Protein AF-A0A838VXX8-F1 (afdb_monomer)

Radius of gyration: 18.65 Å; Cα contacts (8 Å, |Δi|>4): 402; chains: 1; bounding box: 62×40×48 Å

Foldseek 3Di:
DVVVLLVVLLVLLVQLLLLCVPQVDSDQWWWDFPPDPDTDTDGDSVVLSVVCVVRVLGPTWTQSAYDDDDDPVRLLSDAQFKQKAKQFLVLCVVPPCSVVVSVVLVVQLQVLCCVQWVWHWWWKDQVTIIITMAGAAEDQDPPDPDGHHPCVPPHPVVLVVQDPDRPNLLVSLVSNCVSRDDPVCPPSRPPPPSVQDGSRRRIDRRAQGAHPVVRDGMDTPGGTPSDHIHNNSCVVVSVVVSVVSVVVVVVVVVD

Solvent-accessible surface area (backbone atoms only — not comparable to full-atom values): 14213 Å² total; per-residue (Å²): 106,75,66,60,50,52,54,51,39,51,53,33,50,53,55,57,57,57,48,40,73,73,56,91,47,76,52,38,22,37,31,39,32,65,77,46,93,58,74,44,77,37,75,54,70,67,55,52,52,51,55,31,58,75,31,74,33,23,46,32,24,42,37,71,36,55,59,54,85,85,55,72,82,47,58,66,64,51,42,61,29,55,47,57,35,79,52,50,42,75,66,25,66,90,44,98,52,27,66,66,52,46,53,52,50,48,52,52,22,51,53,43,40,33,72,64,39,70,37,57,43,24,30,34,40,44,82,55,33,37,42,37,43,32,34,30,38,51,52,90,48,94,86,55,90,63,83,53,29,70,59,74,75,61,70,40,83,80,44,55,90,69,43,99,62,58,68,39,29,53,46,36,31,47,49,37,50,54,43,65,56,52,96,92,40,80,80,66,66,72,80,64,68,45,85,67,46,31,60,90,55,36,60,44,73,38,41,77,18,30,31,78,93,75,69,27,61,18,38,76,78,38,70,51,78,83,66,74,22,55,46,49,73,54,45,62,62,52,51,51,54,52,53,50,52,45,54,54,50,60,58,56,79,73,108

pLDDT: mean 83.45, std 16.6, range [43.72, 98.75]

Sequence (255 aa):
MLADHKDAIKKNVQFILSHFCDQGHRFPRAITTLKSKDPVYINNEEEILQHFIESDFKECKINGYPFFGKEERDMDKLSPSLLFIDIDLSLCSVCKYPKRKLDYILNLTLNKIEKETHGIPTVIWTGYSYHICLPVRMLFNPNDKEKHSLEFVTPSKEFIPHVNQDLTTEFIRFAAKYFTTNSHQKDSIQNNNYNSISTKSCFITVPETINTKNSFKAEIVQKWDGKVTNIKTIAPYFLDNIMQRKSEYITKDKK

Mean predicted aligned error: 7.38 Å

Structure (mmCIF, N/CA/C/O backbone):
data_AF-A0A838VXX8-F1
#
_entry.id   AF-A0A838VXX8-F1
#
loop_
_atom_site.group_PDB
_atom_site.id
_atom_site.type_symbol
_atom_site.label_atom_id
_atom_site.label_alt_id
_atom_site.label_comp_id
_atom_site.label_asym_id
_atom_site.label_entity_id
_atom_site.label_seq_id
_atom_site.pdbx_PDB_ins_code
_atom_site.Cartn_x
_atom_site.Cartn_y
_atom_site.Cartn_z
_atom_site.occupancy
_atom_site.B_iso_or_equiv
_atom_site.auth_seq_id
_atom_site.auth_comp_id
_atom_site.auth_asym_id
_atom_site.auth_atom_id
_atom_site.pdbx_PDB_model_num
ATOM 1 N N . MET A 1 1 ? -25.312 4.916 14.204 1.00 61.00 1 MET A N 1
ATOM 2 C CA . MET A 1 1 ? -23.898 4.735 14.612 1.00 61.00 1 MET A CA 1
ATOM 3 C C . MET A 1 1 ? -23.282 3.444 14.079 1.00 61.00 1 MET A C 1
ATOM 5 O O . MET A 1 1 ? -22.403 3.544 13.240 1.00 61.00 1 MET A O 1
ATOM 9 N N . LEU A 1 2 ? -23.719 2.243 14.492 1.00 68.50 2 LEU A N 1
ATOM 10 C CA . LEU A 1 2 ? -23.141 0.977 13.982 1.00 68.50 2 LEU A CA 1
ATOM 11 C C . LEU A 1 2 ? -23.409 0.724 12.484 1.00 68.50 2 LEU A C 1
ATOM 13 O O . LEU A 1 2 ? -22.536 0.206 11.795 1.00 68.50 2 LEU A O 1
ATOM 17 N N . ALA A 1 3 ? -24.592 1.090 11.978 1.00 76.94 3 ALA A N 1
ATOM 18 C CA . ALA A 1 3 ? -24.916 0.985 10.551 1.00 76.94 3 ALA A CA 1
ATOM 19 C C . ALA A 1 3 ? -24.088 1.971 9.707 1.00 76.94 3 ALA A C 1
ATOM 21 O O . ALA A 1 3 ? -23.423 1.559 8.763 1.00 76.94 3 ALA A O 1
ATOM 22 N N . ASP A 1 4 ? -24.019 3.237 10.130 1.00 83.31 4 ASP A N 1
ATOM 23 C CA . ASP A 1 4 ? -23.252 4.279 9.429 1.00 83.31 4 ASP A CA 1
ATOM 24 C C . ASP A 1 4 ? -21.752 3.948 9.351 1.00 83.31 4 ASP A C 1
ATOM 26 O O . ASP A 1 4 ? -21.101 4.192 8.334 1.00 83.31 4 ASP A O 1
ATOM 30 N N . HIS A 1 5 ? -21.196 3.352 10.414 1.00 88.38 5 HIS A N 1
ATOM 31 C CA . HIS A 1 5 ? -19.800 2.911 10.428 1.00 88.38 5 HIS A CA 1
ATOM 32 C C . HIS A 1 5 ? -19.565 1.737 9.474 1.00 88.38 5 HIS A C 1
ATOM 34 O O . HIS A 1 5 ? -18.604 1.767 8.708 1.00 88.38 5 HIS A O 1
ATOM 40 N N . LYS A 1 6 ? -20.466 0.747 9.441 1.00 91.88 6 LYS A N 1
ATOM 41 C CA . LYS A 1 6 ? -20.410 -0.359 8.469 1.00 91.88 6 LYS A CA 1
ATOM 42 C C . LYS A 1 6 ? -20.429 0.148 7.027 1.00 91.88 6 LYS A C 1
ATOM 44 O O . LYS A 1 6 ? -19.627 -0.308 6.213 1.00 91.88 6 LYS A O 1
ATOM 49 N N . ASP A 1 7 ? -21.282 1.122 6.727 1.00 94.12 7 ASP A N 1
ATOM 50 C CA . ASP A 1 7 ? -21.372 1.711 5.390 1.00 94.12 7 ASP A CA 1
ATOM 51 C C . ASP A 1 7 ? -20.103 2.484 5.010 1.00 94.12 7 ASP A C 1
ATOM 53 O O . ASP A 1 7 ? -19.644 2.409 3.867 1.00 94.12 7 ASP A O 1
ATOM 57 N N . ALA A 1 8 ? -19.495 3.198 5.963 1.00 94.94 8 ALA A N 1
ATOM 58 C CA . ALA A 1 8 ? -18.210 3.859 5.754 1.00 94.94 8 ALA A CA 1
ATOM 59 C C . ALA A 1 8 ? -17.088 2.846 5.464 1.00 94.94 8 ALA A C 1
ATOM 61 O O . ALA A 1 8 ? -16.338 3.016 4.502 1.00 94.94 8 ALA A O 1
ATOM 62 N N . ILE A 1 9 ? -17.017 1.755 6.235 1.00 96.62 9 ILE A N 1
ATOM 63 C CA . ILE A 1 9 ? -16.045 0.675 6.017 1.00 96.62 9 ILE A CA 1
ATOM 64 C C . ILE A 1 9 ? -16.246 0.030 4.650 1.00 96.62 9 ILE A C 1
ATOM 66 O O . ILE A 1 9 ? -15.271 -0.159 3.927 1.00 96.62 9 ILE A O 1
ATOM 70 N N . LYS A 1 10 ? -17.491 -0.246 4.250 1.00 97.94 10 LYS A N 1
ATOM 71 C CA . LYS A 1 10 ? -17.795 -0.791 2.923 1.00 97.94 10 LYS A CA 1
ATOM 72 C C . LYS A 1 10 ? -17.271 0.107 1.805 1.00 97.94 10 LYS A C 1
ATOM 74 O O . LYS A 1 10 ? -16.564 -0.369 0.920 1.00 97.94 10 LYS A O 1
ATOM 79 N N . LYS A 1 11 ? -17.530 1.415 1.883 1.00 98.06 11 LYS A N 1
ATOM 80 C CA . LYS A 1 11 ? -16.995 2.394 0.921 1.00 98.06 11 LYS A CA 1
ATOM 81 C C . LYS A 1 11 ? -15.465 2.401 0.901 1.00 98.06 11 LYS A C 1
ATOM 83 O O . LYS A 1 11 ? -14.871 2.493 -0.170 1.00 98.06 11 LYS A O 1
ATOM 88 N N . ASN A 1 12 ? -14.821 2.265 2.059 1.00 98.25 12 ASN A N 1
ATOM 89 C CA . ASN A 1 12 ? -13.363 2.215 2.153 1.00 98.25 12 ASN A CA 1
ATOM 90 C C . ASN A 1 12 ? -12.780 0.912 1.592 1.00 98.25 12 ASN A C 1
ATOM 92 O O . ASN A 1 12 ? -11.762 0.961 0.909 1.00 98.25 12 ASN A O 1
ATOM 96 N N . VAL A 1 13 ? -13.429 -0.237 1.799 1.00 98.38 13 VAL A N 1
ATOM 97 C CA . VAL A 1 13 ? -13.049 -1.505 1.153 1.00 98.38 13 VAL A CA 1
ATOM 98 C C . VAL A 1 13 ? -13.140 -1.367 -0.364 1.00 98.38 13 VAL A C 1
ATOM 100 O O . VAL A 1 13 ? -12.170 -1.661 -1.058 1.00 98.38 13 VAL A O 1
ATOM 103 N N . GLN A 1 14 ? -14.252 -0.841 -0.880 1.00 98.06 14 GLN A N 1
ATOM 104 C CA . GLN A 1 14 ? -14.440 -0.597 -2.314 1.00 98.06 14 GLN A CA 1
ATOM 105 C C . GLN A 1 14 ? -13.378 0.347 -2.883 1.00 98.06 14 GLN A C 1
ATOM 107 O O . GLN A 1 14 ? -12.825 0.091 -3.953 1.00 98.06 14 GLN A O 1
ATOM 112 N N . PHE A 1 15 ? -13.049 1.405 -2.141 1.00 98.38 15 PHE A N 1
ATOM 113 C CA . PHE A 1 15 ? -11.985 2.331 -2.499 1.00 98.38 15 PHE A CA 1
ATOM 114 C C . PHE A 1 15 ? -10.613 1.646 -2.544 1.00 98.38 15 PHE A C 1
ATOM 116 O O . PHE A 1 15 ? -9.876 1.831 -3.505 1.00 98.38 15 PHE A O 1
ATOM 123 N N . ILE A 1 16 ? -10.252 0.804 -1.572 1.00 98.31 16 ILE A N 1
ATOM 124 C CA . ILE A 1 16 ? -8.993 0.044 -1.650 1.00 98.31 16 ILE A CA 1
ATOM 125 C C . ILE A 1 16 ? -9.019 -0.924 -2.841 1.00 98.31 16 ILE A C 1
ATOM 127 O O . ILE A 1 16 ? -8.080 -0.937 -3.633 1.00 98.31 16 ILE A O 1
ATOM 131 N N . LEU A 1 17 ? -10.113 -1.661 -3.050 1.00 97.38 17 LEU A N 1
ATOM 132 C CA . LEU A 1 17 ? -10.252 -2.590 -4.176 1.00 97.38 17 LEU A CA 1
ATOM 133 C C . LEU A 1 17 ? -10.185 -1.901 -5.551 1.00 97.38 17 LEU A C 1
ATOM 135 O O . LEU A 1 17 ? -9.762 -2.534 -6.523 1.00 97.38 17 LEU A O 1
ATOM 139 N N . SER A 1 18 ? -10.552 -0.617 -5.661 1.00 97.06 18 SER A N 1
ATOM 140 C CA . SER A 1 18 ? -10.425 0.132 -6.920 1.00 97.06 18 SER A CA 1
ATOM 141 C C . SER A 1 18 ? -8.968 0.364 -7.334 1.00 97.06 18 SER A C 1
ATOM 143 O O . SER A 1 18 ? -8.699 0.530 -8.523 1.00 97.06 18 SER A O 1
ATOM 145 N N . HIS A 1 19 ? -8.016 0.304 -6.395 1.00 96.81 19 HIS A N 1
ATOM 146 C CA . HIS A 1 19 ? -6.582 0.400 -6.695 1.00 96.81 19 HIS A CA 1
ATOM 147 C C . HIS A 1 19 ? -6.065 -0.821 -7.465 1.00 96.81 19 HIS A C 1
ATOM 149 O O . HIS A 1 19 ? -5.038 -0.749 -8.132 1.00 96.81 19 HIS A O 1
ATOM 155 N N . PHE A 1 20 ? -6.788 -1.940 -7.416 1.00 93.94 20 PHE A N 1
ATOM 156 C CA . PHE A 1 20 ? -6.404 -3.198 -8.061 1.00 93.94 20 PHE A CA 1
ATOM 157 C C . PHE A 1 20 ? -7.026 -3.362 -9.452 1.00 93.94 20 PHE A C 1
ATOM 159 O O . PHE A 1 20 ? -7.041 -4.463 -10.001 1.00 93.94 20 PHE A O 1
ATOM 166 N N . CYS A 1 21 ? -7.565 -2.280 -10.027 1.00 87.12 21 CYS A N 1
ATOM 167 C CA . CYS A 1 21 ? -8.241 -2.288 -11.327 1.00 87.12 21 CYS A CA 1
ATOM 168 C C . CYS A 1 21 ? -7.383 -2.873 -12.458 1.00 87.12 21 CYS A C 1
ATOM 170 O O . CYS A 1 21 ? -7.923 -3.453 -13.396 1.00 87.12 21 CYS A O 1
ATOM 172 N N . ASP A 1 22 ? -6.057 -2.783 -12.340 1.00 83.06 22 ASP A N 1
ATOM 173 C CA . ASP A 1 22 ? -5.124 -3.195 -13.379 1.00 83.06 22 ASP A CA 1
ATOM 174 C C . ASP A 1 22 ? -4.430 -4.546 -13.119 1.00 83.06 22 ASP A C 1
ATOM 176 O O . ASP A 1 22 ? -3.464 -4.886 -13.794 1.00 83.06 22 ASP A O 1
ATOM 180 N N . GLN A 1 23 ? -4.923 -5.368 -12.191 1.00 83.19 23 GLN A N 1
ATOM 181 C CA . GLN A 1 23 ? -4.266 -6.632 -11.808 1.00 83.19 23 GLN A CA 1
ATOM 182 C C . GLN A 1 23 ? -4.692 -7.862 -12.618 1.00 83.19 23 GLN A C 1
ATOM 184 O O . GLN A 1 23 ? -4.183 -8.957 -12.396 1.00 83.19 23 GLN A O 1
ATOM 189 N N . GLY A 1 24 ? -5.636 -7.717 -13.552 1.00 75.50 24 GLY A N 1
ATOM 190 C CA . GLY A 1 24 ? -6.210 -8.835 -14.316 1.00 75.50 24 GLY A CA 1
ATOM 191 C C . GLY A 1 24 ? -7.170 -9.704 -13.492 1.00 75.50 24 GLY A C 1
ATOM 192 O O . GLY A 1 24 ? -8.200 -10.113 -14.009 1.00 75.50 24 GLY A O 1
ATOM 193 N N . HIS A 1 25 ? -6.893 -9.894 -12.198 1.00 82.06 25 HIS A N 1
ATOM 194 C CA . HIS A 1 25 ? -7.751 -10.593 -11.243 1.00 82.06 25 HIS A CA 1
ATOM 195 C C . HIS A 1 25 ? -7.806 -9.831 -9.914 1.00 82.06 25 HIS A C 1
ATOM 197 O O . HIS A 1 25 ? -6.781 -9.409 -9.376 1.00 82.06 25 HIS A O 1
ATOM 203 N N . ARG A 1 26 ? -9.012 -9.655 -9.361 1.00 85.50 26 ARG A N 1
ATOM 204 C CA . ARG A 1 26 ? -9.205 -9.011 -8.049 1.00 85.50 26 ARG A CA 1
ATOM 205 C C . ARG A 1 26 ? -9.107 -10.012 -6.892 1.00 85.50 26 ARG A C 1
ATOM 207 O O . ARG A 1 26 ? -8.616 -9.635 -5.829 1.00 85.50 26 ARG A O 1
ATOM 214 N N . PHE A 1 27 ? -9.519 -11.255 -7.133 1.00 91.56 27 PHE A N 1
ATOM 215 C CA . PHE A 1 27 ? -9.612 -12.361 -6.179 1.00 91.56 27 PHE A CA 1
ATOM 216 C C . PHE A 1 27 ? -9.047 -13.661 -6.795 1.00 91.56 27 PHE A C 1
ATOM 218 O O . PHE A 1 27 ? -8.972 -13.733 -8.025 1.00 91.56 27 PHE A O 1
ATOM 225 N N . PRO A 1 28 ? -8.680 -14.675 -5.986 1.00 92.88 28 PRO A N 1
ATOM 226 C CA . PRO A 1 28 ? -8.653 -14.657 -4.521 1.00 92.88 28 PRO A CA 1
ATOM 227 C C . PRO A 1 28 ? -7.594 -13.691 -3.980 1.00 92.88 28 PRO A C 1
ATOM 229 O O . PRO A 1 28 ? -6.597 -13.396 -4.641 1.00 92.88 28 PRO A O 1
ATOM 232 N N . ARG A 1 29 ? -7.819 -13.154 -2.781 1.00 93.44 29 ARG A N 1
ATOM 233 C CA . ARG A 1 29 ? -6.921 -12.169 -2.161 1.00 93.44 29 ARG A CA 1
ATOM 234 C C . ARG A 1 29 ? -6.771 -12.437 -0.681 1.00 93.44 29 ARG A C 1
ATOM 236 O O . ARG A 1 29 ? -7.730 -12.817 -0.025 1.00 93.44 29 ARG A O 1
ATOM 243 N N . ALA A 1 30 ? -5.571 -12.228 -0.160 1.00 95.94 30 ALA A N 1
ATOM 244 C CA . ALA A 1 30 ? -5.343 -12.348 1.268 1.00 95.94 30 ALA A CA 1
ATOM 245 C C . ALA A 1 30 ? -5.859 -11.111 2.017 1.00 95.94 30 ALA A C 1
ATOM 247 O O . ALA A 1 30 ? -5.630 -9.974 1.596 1.00 95.94 30 ALA A O 1
ATOM 248 N N . ILE A 1 31 ? -6.473 -11.337 3.171 1.00 97.88 31 ILE A N 1
ATOM 249 C CA . ILE A 1 31 ? -6.769 -10.320 4.177 1.00 97.88 31 ILE A CA 1
ATOM 250 C C . ILE A 1 31 ? -6.160 -10.717 5.521 1.00 97.88 31 ILE A C 1
ATOM 252 O O . ILE A 1 31 ? -5.896 -11.892 5.780 1.00 97.88 31 ILE A O 1
ATOM 256 N N . THR A 1 32 ? -5.968 -9.734 6.394 1.00 97.62 32 THR A N 1
ATOM 257 C CA . THR A 1 32 ? -5.650 -9.962 7.809 1.00 97.62 32 THR A CA 1
ATOM 258 C C . THR A 1 32 ? -6.566 -9.115 8.676 1.00 97.62 32 THR A C 1
ATOM 260 O O . THR A 1 32 ? -6.967 -8.020 8.281 1.00 97.62 32 THR A O 1
ATOM 263 N N . THR A 1 33 ? -6.868 -9.617 9.864 1.00 97.75 33 THR A N 1
ATOM 264 C CA . THR A 1 33 ? -7.624 -8.948 10.925 1.00 97.75 33 THR A CA 1
ATOM 265 C C . THR A 1 33 ? -6.987 -9.269 12.278 1.00 97.75 33 THR A C 1
ATOM 267 O O . THR A 1 33 ? -6.070 -10.087 12.357 1.00 97.75 33 THR A O 1
ATOM 270 N N . LEU A 1 34 ? -7.483 -8.683 13.370 1.00 96.56 34 LEU A N 1
ATOM 271 C CA . LEU A 1 34 ? -7.003 -9.030 14.712 1.00 96.56 34 LEU A CA 1
ATOM 272 C C . LEU A 1 34 ? -7.286 -10.502 15.061 1.00 96.56 34 LEU A C 1
ATOM 274 O O . LEU A 1 34 ? -6.517 -11.122 15.792 1.00 96.56 34 LEU A O 1
ATOM 278 N N . LYS A 1 35 ? -8.396 -11.060 14.559 1.00 95.94 35 LYS A N 1
ATOM 279 C CA . LYS A 1 35 ? -8.817 -12.441 14.847 1.00 95.94 35 LYS A CA 1
ATOM 280 C C . LYS A 1 35 ? -8.102 -13.493 13.994 1.00 95.94 35 LYS A C 1
ATOM 282 O O . LYS A 1 35 ? -8.115 -14.669 14.356 1.00 95.94 35 LYS A O 1
ATOM 287 N N . SER A 1 36 ? -7.485 -13.104 12.880 1.00 92.38 36 SER A N 1
ATOM 288 C CA . SER A 1 36 ? -6.757 -14.034 12.013 1.00 92.38 36 SER A CA 1
ATOM 289 C C . SER A 1 36 ? -5.340 -14.275 12.537 1.00 92.38 36 SER A C 1
ATOM 291 O O . SER A 1 36 ? -4.580 -13.322 12.691 1.00 92.38 36 SER A O 1
ATOM 293 N N . LYS A 1 37 ? -4.967 -15.540 12.768 1.00 88.69 37 LYS A N 1
ATOM 294 C CA . LYS A 1 37 ? -3.575 -15.917 13.087 1.00 88.69 37 LYS A CA 1
ATOM 295 C C . LYS A 1 37 ? -2.662 -15.830 11.862 1.00 88.69 37 LYS A C 1
ATOM 297 O O . LYS A 1 37 ? -1.535 -15.368 11.977 1.00 88.69 37 LYS A O 1
ATOM 302 N N . ASP A 1 38 ? -3.197 -16.224 10.711 1.00 91.81 38 ASP A N 1
ATOM 303 C CA . ASP A 1 38 ? -2.536 -16.227 9.408 1.00 91.81 38 ASP A CA 1
ATOM 304 C C . ASP A 1 38 ? -3.400 -15.476 8.383 1.00 91.81 38 ASP A C 1
ATOM 306 O O . ASP A 1 38 ? -4.612 -15.349 8.594 1.00 91.81 38 ASP A O 1
ATOM 310 N N . PRO A 1 39 ? -2.825 -14.992 7.265 1.00 94.50 39 PRO A N 1
ATOM 311 C CA . PRO A 1 39 ? -3.612 -14.402 6.191 1.00 94.50 39 PRO A CA 1
ATOM 312 C C . PRO A 1 39 ? -4.711 -15.341 5.681 1.00 94.50 39 PRO A C 1
ATOM 314 O O . PRO A 1 39 ? -4.454 -16.504 5.370 1.00 94.50 39 PRO A O 1
ATOM 317 N N . VAL A 1 40 ? -5.930 -14.815 5.555 1.00 95.50 40 VAL A N 1
ATOM 318 C CA . VAL A 1 40 ? -7.102 -15.553 5.064 1.00 95.50 40 VAL A CA 1
ATOM 319 C C . VAL A 1 40 ? -7.344 -15.182 3.607 1.00 95.50 40 VAL A C 1
ATOM 321 O O . VAL A 1 40 ? -7.395 -13.999 3.279 1.00 95.50 40 VAL A O 1
ATOM 324 N N . TYR A 1 41 ? -7.487 -16.175 2.730 1.00 95.12 41 TYR A N 1
ATOM 325 C CA . TYR A 1 41 ? -7.789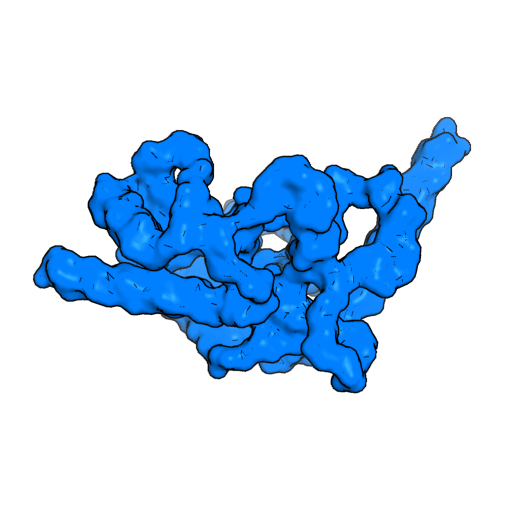 -15.946 1.317 1.00 95.12 41 TYR A CA 1
ATOM 326 C C . TYR A 1 41 ? -9.294 -15.919 1.094 1.00 95.12 41 TYR A C 1
ATOM 328 O O . TYR A 1 41 ? -9.985 -16.876 1.430 1.00 95.12 41 TYR A O 1
ATOM 336 N N . ILE A 1 42 ? -9.769 -14.827 0.510 1.00 95.69 42 ILE A N 1
ATOM 337 C CA . ILE A 1 42 ? -11.188 -14.562 0.282 1.00 95.69 42 ILE A CA 1
ATOM 338 C C . ILE A 1 42 ? -11.458 -14.333 -1.205 1.00 95.69 42 ILE A C 1
ATOM 340 O O . ILE A 1 42 ? -10.563 -13.918 -1.954 1.00 95.69 42 ILE A O 1
ATOM 344 N N . ASN A 1 43 ? -12.687 -14.612 -1.637 1.00 95.31 43 ASN A N 1
ATOM 345 C CA . ASN A 1 43 ? -13.067 -14.676 -3.051 1.00 95.31 43 ASN A CA 1
ATOM 346 C C . ASN A 1 43 ? -13.948 -13.514 -3.529 1.00 95.31 43 ASN A C 1
ATOM 348 O O . ASN A 1 43 ? -14.173 -13.379 -4.732 1.00 95.31 43 ASN A O 1
ATOM 352 N N . ASN A 1 44 ? -14.460 -12.684 -2.621 1.00 96.12 44 ASN A N 1
ATOM 353 C CA . ASN A 1 44 ? -15.372 -11.586 -2.944 1.00 96.12 44 ASN A CA 1
ATOM 354 C C . ASN A 1 44 ? -15.337 -10.480 -1.875 1.00 96.12 44 ASN A C 1
ATOM 356 O O . ASN A 1 44 ? -14.693 -10.610 -0.838 1.00 96.12 44 ASN A O 1
ATOM 360 N N . GLU A 1 45 ? -15.998 -9.356 -2.148 1.00 97.12 45 GLU A N 1
ATOM 361 C CA . GLU A 1 45 ? -16.043 -8.204 -1.240 1.00 97.12 45 GLU A CA 1
ATOM 362 C C . GLU A 1 45 ? -16.828 -8.512 0.044 1.00 97.12 45 GLU A C 1
ATOM 364 O O . GLU A 1 45 ? -16.457 -8.053 1.125 1.00 97.12 45 GLU A O 1
ATOM 369 N N . GLU A 1 46 ? -17.889 -9.309 -0.062 1.00 97.50 46 GLU A N 1
ATOM 370 C CA . GLU A 1 46 ? -18.768 -9.678 1.043 1.00 97.50 46 GLU A CA 1
ATOM 371 C C . GLU A 1 46 ? -18.007 -10.432 2.142 1.00 97.50 46 GLU A C 1
ATOM 373 O O . GLU A 1 46 ? -18.154 -10.112 3.323 1.00 97.50 46 GLU A O 1
ATOM 378 N N . GLU A 1 47 ? -17.127 -11.360 1.762 1.00 97.88 47 GLU A N 1
ATOM 379 C CA . GLU A 1 47 ? -16.244 -12.087 2.678 1.00 97.88 47 GLU A CA 1
ATOM 380 C C . GLU A 1 47 ? -15.280 -11.146 3.419 1.00 97.88 47 GLU A C 1
ATOM 382 O O . GLU A 1 47 ? -15.072 -11.316 4.623 1.00 97.88 47 GLU A O 1
ATOM 387 N N . ILE A 1 48 ? -14.740 -10.106 2.758 1.00 98.00 48 ILE A N 1
ATOM 388 C CA . ILE A 1 48 ? -13.909 -9.086 3.435 1.00 98.00 48 ILE A CA 1
ATOM 389 C C . ILE A 1 48 ? -14.705 -8.438 4.562 1.00 98.00 48 ILE A C 1
ATOM 391 O O . ILE A 1 48 ? -14.240 -8.360 5.701 1.00 98.00 48 ILE A O 1
ATOM 395 N N . LEU A 1 49 ? -15.904 -7.954 4.234 1.00 97.94 49 LEU A N 1
ATOM 396 C CA . LEU A 1 49 ? -16.743 -7.226 5.179 1.00 97.94 49 LEU A CA 1
ATOM 397 C C . LEU A 1 49 ? -17.154 -8.116 6.345 1.00 97.94 49 LEU A C 1
ATOM 399 O O . LEU A 1 49 ? -17.114 -7.657 7.485 1.00 97.94 49 LEU A O 1
ATOM 403 N N . GLN A 1 50 ? -17.485 -9.379 6.081 1.00 97.56 50 GLN A N 1
ATOM 404 C CA . GLN A 1 50 ? -17.829 -10.342 7.118 1.00 97.56 50 GLN A CA 1
ATOM 405 C C . GLN A 1 50 ? -16.674 -10.531 8.110 1.00 97.56 50 GLN A C 1
ATOM 407 O O . GLN A 1 50 ? -16.866 -10.346 9.312 1.00 97.56 50 GLN A O 1
ATOM 412 N N . HIS A 1 51 ? -15.455 -10.781 7.624 1.00 98.06 51 HIS A N 1
ATOM 413 C CA . HIS A 1 51 ? -14.279 -10.915 8.488 1.00 98.06 51 HIS A CA 1
ATOM 414 C C . HIS A 1 51 ? -13.954 -9.631 9.262 1.00 98.06 51 HIS A C 1
ATOM 416 O O . HIS A 1 51 ? -13.535 -9.680 10.422 1.00 98.06 51 HIS A O 1
ATOM 422 N N . PHE A 1 52 ? -14.151 -8.465 8.646 1.00 97.81 52 PHE A N 1
ATOM 423 C CA . PHE A 1 52 ? -13.907 -7.184 9.308 1.00 97.81 52 PHE A CA 1
ATOM 424 C C . PHE A 1 52 ? -14.934 -6.910 10.408 1.00 97.81 52 PHE A C 1
ATOM 426 O O . PHE A 1 52 ? -14.548 -6.470 11.491 1.00 97.81 52 PHE A O 1
ATOM 433 N N . ILE A 1 53 ? -16.214 -7.217 10.167 1.00 96.75 53 ILE A N 1
ATOM 434 C CA . ILE A 1 53 ? -17.285 -7.138 11.170 1.00 96.75 53 ILE A CA 1
ATOM 435 C C . ILE A 1 53 ? -16.978 -8.078 12.332 1.00 96.75 53 ILE A C 1
ATOM 437 O O . ILE A 1 53 ? -17.030 -7.661 13.486 1.00 96.75 53 ILE A O 1
ATOM 441 N N . GLU A 1 54 ? -16.620 -9.327 12.040 1.00 96.88 54 GLU A N 1
ATOM 442 C CA . GLU A 1 54 ? -16.275 -10.306 13.067 1.00 96.88 54 GLU A CA 1
ATOM 443 C C . GLU A 1 54 ? -15.093 -9.848 13.914 1.00 96.88 54 GLU A C 1
ATOM 445 O O . GLU A 1 54 ? -15.062 -10.135 15.104 1.00 96.88 54 GLU A O 1
ATOM 450 N N . SER A 1 55 ? -14.132 -9.123 13.345 1.00 96.94 55 SER A N 1
ATOM 451 C CA . SER A 1 55 ? -12.972 -8.602 14.068 1.00 96.94 55 SER A CA 1
ATOM 452 C C . SER A 1 55 ? -13.201 -7.237 14.738 1.00 96.94 55 SER A C 1
ATOM 454 O O . SER A 1 55 ? -12.224 -6.600 15.145 1.00 96.94 55 SER A O 1
ATOM 456 N N . ASP A 1 56 ? -14.445 -6.760 14.842 1.00 96.62 56 ASP A N 1
ATOM 457 C CA . ASP A 1 56 ? -14.792 -5.421 15.344 1.00 96.62 56 ASP A CA 1
ATOM 458 C C . ASP A 1 56 ? -14.010 -4.294 14.638 1.00 96.62 56 ASP A C 1
ATOM 460 O O . ASP A 1 56 ? -13.608 -3.310 15.261 1.00 96.62 56 ASP A O 1
ATOM 464 N N . PHE A 1 57 ? -13.736 -4.462 13.340 1.00 97.06 57 PHE A N 1
ATOM 465 C CA . PHE A 1 57 ? -12.947 -3.545 12.511 1.00 97.06 57 PHE A CA 1
ATOM 466 C C . PHE A 1 57 ? -11.524 -3.276 13.035 1.00 97.06 57 PHE A C 1
ATOM 468 O O . PHE A 1 57 ? -10.993 -2.180 12.857 1.00 97.06 57 PHE A O 1
ATOM 475 N N . LYS A 1 58 ? -10.885 -4.257 13.686 1.00 97.62 58 LYS A N 1
ATOM 476 C CA . LYS A 1 58 ? -9.514 -4.152 14.226 1.00 97.62 58 LYS A CA 1
ATOM 477 C C . LYS A 1 58 ? -8.482 -4.843 13.334 1.00 97.62 58 LYS A C 1
ATOM 479 O O . LYS A 1 58 ? -8.712 -5.961 12.877 1.00 97.62 58 LYS A O 1
ATOM 484 N N . GLU A 1 59 ? -7.338 -4.190 13.116 1.00 96.12 59 GLU A N 1
ATOM 485 C CA . GLU A 1 59 ? -6.211 -4.671 12.287 1.00 96.12 59 GLU A CA 1
ATOM 486 C C . GLU A 1 59 ? -6.625 -5.144 10.880 1.00 96.12 59 GLU A C 1
ATOM 488 O O . GLU A 1 59 ? -6.038 -6.069 10.323 1.00 96.12 59 GLU A O 1
ATOM 493 N N . CYS A 1 60 ? -7.651 -4.522 10.303 1.00 98.06 60 CYS A N 1
ATOM 494 C CA . CYS A 1 60 ? -8.251 -4.933 9.039 1.00 98.06 60 CYS A CA 1
ATOM 495 C C . CYS A 1 60 ? -7.419 -4.443 7.845 1.00 98.06 60 CYS A C 1
ATOM 497 O O . CYS A 1 60 ? -7.330 -3.242 7.572 1.00 98.06 60 CYS A O 1
ATOM 499 N N . LYS A 1 61 ? -6.793 -5.383 7.132 1.00 98.06 61 LYS A N 1
ATOM 500 C CA . LYS A 1 61 ? -5.893 -5.096 6.007 1.00 98.06 61 LYS A CA 1
ATOM 501 C C . LYS A 1 61 ? -6.199 -5.992 4.818 1.00 98.06 61 LYS A C 1
ATOM 503 O O . LYS A 1 61 ? -6.580 -7.149 4.986 1.00 98.06 61 LYS A O 1
ATOM 508 N N . ILE A 1 62 ? -5.983 -5.462 3.621 1.00 98.06 62 ILE A N 1
ATOM 509 C CA . ILE A 1 62 ? -6.166 -6.165 2.348 1.00 98.06 62 ILE A CA 1
ATOM 510 C C . ILE A 1 62 ? -4.810 -6.236 1.649 1.00 98.06 62 ILE A C 1
ATOM 512 O O . ILE A 1 62 ? -4.130 -5.218 1.525 1.00 98.06 62 ILE A O 1
ATOM 516 N N . ASN A 1 63 ? -4.394 -7.417 1.193 1.00 96.44 63 ASN A N 1
ATOM 517 C CA . ASN A 1 63 ? -3.151 -7.547 0.437 1.00 96.44 63 ASN A CA 1
ATOM 518 C C . ASN A 1 63 ? -3.270 -6.816 -0.912 1.00 96.44 63 ASN A C 1
ATOM 520 O O . ASN A 1 63 ? -4.290 -6.916 -1.587 1.00 96.44 63 ASN A O 1
ATOM 524 N N . GLY A 1 64 ? -2.234 -6.087 -1.315 1.00 94.50 64 GLY A N 1
ATOM 525 C CA . GLY A 1 64 ? -2.133 -5.375 -2.581 1.00 94.50 64 GLY A CA 1
ATOM 526 C C . GLY A 1 64 ? -2.048 -6.279 -3.809 1.00 94.50 64 GLY A C 1
ATOM 527 O O . GLY A 1 64 ? -2.395 -5.823 -4.892 1.00 94.50 64 GLY A O 1
ATOM 528 N N . TYR A 1 65 ? -1.698 -7.557 -3.666 1.00 91.56 65 TYR A N 1
ATOM 529 C CA . TYR A 1 65 ? -1.599 -8.529 -4.757 1.00 91.56 65 TYR A CA 1
ATOM 530 C C . TYR A 1 65 ? -2.556 -9.720 -4.557 1.00 91.56 65 TYR A C 1
ATOM 532 O O . TYR A 1 65 ? -2.801 -10.138 -3.419 1.00 91.56 65 TYR A O 1
ATOM 540 N N . PRO A 1 66 ? -3.143 -10.256 -5.645 1.00 89.50 66 PRO A N 1
ATOM 541 C CA . PRO A 1 66 ? -3.979 -11.448 -5.582 1.00 89.50 66 PRO A CA 1
ATOM 542 C C . PRO A 1 66 ? -3.120 -12.699 -5.349 1.00 89.50 66 PRO A C 1
ATOM 544 O O . PRO A 1 66 ? -1.906 -12.699 -5.556 1.00 89.50 66 PRO A O 1
ATOM 547 N N . PHE A 1 67 ? -3.768 -13.777 -4.922 1.00 83.38 67 PHE A N 1
ATOM 548 C CA . PHE A 1 67 ? -3.134 -15.075 -4.747 1.00 83.38 67 PHE A CA 1
ATOM 549 C C . PHE A 1 67 ? -3.312 -15.931 -5.995 1.00 83.38 67 PHE A C 1
ATOM 551 O O . PHE A 1 67 ? -4.437 -16.165 -6.430 1.00 83.38 67 PHE A O 1
ATOM 558 N N . PHE A 1 68 ? -2.211 -16.455 -6.524 1.00 71.25 68 PHE A N 1
ATOM 559 C CA . PHE A 1 68 ? -2.233 -17.381 -7.647 1.00 71.25 68 PHE A CA 1
ATOM 560 C C . PHE A 1 68 ? -1.604 -18.722 -7.256 1.00 71.25 68 PHE A C 1
ATOM 562 O O . PHE A 1 68 ? -0.497 -19.044 -7.665 1.00 71.25 68 PHE A O 1
ATOM 569 N N . GLY A 1 69 ? -2.299 -19.491 -6.413 1.00 65.56 69 GLY A N 1
ATOM 570 C CA . GLY A 1 69 ? -1.990 -20.905 -6.171 1.00 65.56 69 GLY A CA 1
ATOM 571 C C . GLY A 1 69 ? -0.543 -21.227 -5.760 1.00 65.56 69 GLY A C 1
ATOM 572 O O . GLY A 1 69 ? 0.197 -20.393 -5.244 1.00 65.56 69 GLY A O 1
ATOM 573 N N . LYS A 1 70 ? -0.162 -22.501 -5.925 1.00 54.84 70 LYS A N 1
ATOM 574 C CA . LYS A 1 70 ? 1.210 -23.008 -5.714 1.00 54.84 70 LYS A CA 1
ATOM 575 C C . LYS A 1 70 ? 1.905 -23.411 -7.021 1.00 54.84 70 LYS A C 1
ATOM 577 O O . LYS A 1 70 ? 3.049 -23.848 -6.965 1.00 54.84 70 LYS A O 1
ATOM 582 N N . GLU A 1 71 ? 1.229 -23.330 -8.167 1.00 55.84 71 GLU A N 1
ATOM 583 C CA . GLU A 1 71 ? 1.848 -23.705 -9.439 1.00 55.84 71 GLU A CA 1
ATOM 584 C C . GLU A 1 71 ? 2.821 -22.609 -9.888 1.00 55.84 71 GLU A C 1
ATOM 586 O O . GLU A 1 71 ? 2.440 -21.451 -10.031 1.00 55.84 71 GLU A O 1
ATOM 591 N N . GLU A 1 72 ? 4.084 -22.978 -10.124 1.00 47.75 72 GLU A N 1
ATOM 592 C CA . GLU A 1 72 ? 5.162 -22.050 -10.510 1.00 47.75 72 GLU A CA 1
ATOM 593 C C . GLU A 1 72 ? 4.801 -21.199 -11.740 1.00 47.75 72 GLU A C 1
ATOM 595 O O . GLU A 1 72 ? 5.104 -20.012 -11.770 1.00 47.75 72 GLU A O 1
ATOM 600 N N . ARG A 1 73 ? 4.037 -21.759 -12.690 1.00 49.19 73 ARG A N 1
ATOM 601 C CA . ARG A 1 73 ? 3.585 -21.080 -13.923 1.00 49.19 73 ARG A CA 1
ATOM 602 C C . ARG A 1 73 ? 2.649 -19.889 -13.695 1.00 49.19 73 ARG A C 1
ATOM 604 O O . ARG A 1 73 ? 2.398 -19.123 -14.625 1.00 49.19 73 ARG A O 1
ATOM 611 N N . ASP A 1 74 ? 2.076 -19.760 -12.503 1.00 51.16 74 ASP A N 1
ATOM 612 C CA . ASP A 1 74 ? 1.183 -18.654 -12.177 1.00 51.16 74 ASP A CA 1
ATOM 613 C C . ASP A 1 74 ? 1.907 -17.469 -11.516 1.00 51.16 74 ASP A C 1
ATOM 615 O O . ASP A 1 74 ? 1.407 -16.344 -11.572 1.00 51.16 74 ASP A O 1
ATOM 619 N N . MET A 1 75 ? 3.102 -17.684 -10.953 1.00 49.41 75 MET A N 1
ATOM 620 C CA . MET A 1 75 ? 3.931 -16.610 -10.389 1.00 49.41 75 MET A CA 1
ATOM 621 C C . MET A 1 75 ? 4.528 -15.721 -11.488 1.00 49.41 75 MET A C 1
ATOM 623 O O . MET A 1 75 ? 4.576 -14.502 -11.316 1.00 49.41 75 MET A O 1
ATOM 627 N N . ASP A 1 76 ? 4.835 -16.308 -12.648 1.00 51.16 76 ASP A N 1
ATOM 628 C CA . ASP A 1 76 ? 5.315 -15.635 -13.867 1.00 51.16 76 ASP A CA 1
ATOM 629 C C . ASP A 1 76 ? 4.327 -14.572 -14.404 1.00 51.16 76 ASP A C 1
ATOM 631 O O . ASP A 1 76 ? 4.676 -13.702 -15.209 1.00 51.16 76 ASP A O 1
ATOM 635 N N . LYS A 1 77 ? 3.066 -14.600 -13.941 1.00 57.66 77 LYS A N 1
ATOM 636 C CA . LYS A 1 77 ? 1.998 -13.663 -14.336 1.00 57.66 77 LYS A CA 1
ATOM 637 C C . LYS A 1 77 ? 1.932 -12.401 -13.478 1.00 57.66 77 LYS A C 1
ATOM 639 O O . LYS A 1 77 ? 1.219 -11.461 -13.839 1.00 57.66 77 LYS A O 1
ATOM 644 N N . LEU A 1 78 ? 2.622 -12.353 -12.336 1.00 70.69 78 LEU A N 1
ATOM 645 C CA . LEU A 1 78 ? 2.588 -11.183 -11.464 1.00 70.69 78 LEU A CA 1
ATOM 646 C C . LEU A 1 78 ? 3.458 -10.077 -12.059 1.00 70.69 78 LEU A C 1
ATOM 648 O O . LEU A 1 78 ? 4.679 -10.107 -11.952 1.00 70.69 78 LEU A O 1
ATOM 652 N N . SER A 1 79 ? 2.820 -9.071 -12.654 1.00 78.06 79 SER A N 1
ATOM 653 C CA . SER A 1 79 ? 3.461 -7.810 -13.034 1.00 78.06 79 SER A CA 1
ATOM 654 C C . SER A 1 79 ? 3.343 -6.770 -11.909 1.00 78.06 79 SER A C 1
ATOM 656 O O . SER A 1 79 ? 2.301 -6.736 -11.233 1.00 78.06 79 SER A O 1
ATOM 658 N N . PRO A 1 80 ? 4.310 -5.844 -11.764 1.00 85.19 80 PRO A N 1
ATOM 659 C CA . PRO A 1 80 ? 4.153 -4.674 -10.911 1.00 85.19 80 PRO A CA 1
ATOM 660 C C . PRO A 1 80 ? 2.922 -3.877 -11.329 1.00 85.19 80 PRO A C 1
ATOM 662 O O . PRO A 1 80 ? 2.875 -3.259 -12.392 1.00 85.19 80 PRO A O 1
ATOM 665 N N . SER A 1 81 ? 1.908 -3.936 -10.480 1.00 89.81 81 SER A N 1
ATOM 666 C CA . SER A 1 81 ? 0.586 -3.346 -10.714 1.00 89.81 81 SER A CA 1
ATOM 667 C C . SER A 1 81 ? 0.184 -2.390 -9.596 1.00 89.81 81 SER A C 1
ATOM 669 O O . SER A 1 81 ? -0.787 -1.642 -9.702 1.00 89.81 81 SER A O 1
ATOM 671 N N . LEU A 1 82 ? 0.954 -2.406 -8.509 1.00 93.38 82 LEU A N 1
ATOM 672 C CA . LEU A 1 82 ? 0.775 -1.541 -7.366 1.00 93.38 82 LEU A CA 1
ATOM 673 C C . LEU A 1 82 ? 2.137 -1.182 -6.775 1.00 93.38 82 LEU A C 1
ATOM 675 O O . LEU A 1 82 ? 2.895 -2.053 -6.341 1.00 93.38 82 LEU A O 1
ATOM 679 N N . LEU A 1 83 ? 2.424 0.113 -6.722 1.00 93.38 83 LEU A N 1
ATOM 680 C CA . LEU A 1 83 ? 3.483 0.650 -5.889 1.00 93.38 83 LEU A CA 1
ATOM 681 C C . LEU A 1 83 ? 2.938 0.766 -4.464 1.00 93.38 83 LEU A C 1
ATOM 683 O O . LEU A 1 83 ? 1.975 1.497 -4.223 1.00 93.38 83 LEU A O 1
ATOM 687 N N . PHE A 1 84 ? 3.566 0.049 -3.539 1.00 94.81 84 PHE A N 1
ATOM 688 C CA . PHE A 1 84 ? 3.268 0.120 -2.116 1.00 94.81 84 PHE A CA 1
ATOM 689 C C . PHE A 1 84 ? 4.523 0.524 -1.352 1.00 94.81 84 PHE A C 1
ATOM 691 O O . PHE A 1 84 ? 5.569 -0.113 -1.484 1.00 94.81 84 PHE A O 1
ATOM 698 N N . ILE A 1 85 ? 4.414 1.590 -0.565 1.00 94.19 85 ILE A N 1
ATOM 699 C CA . ILE A 1 85 ? 5.491 2.089 0.286 1.00 94.19 85 ILE A CA 1
ATOM 700 C C . ILE A 1 85 ? 4.928 2.256 1.689 1.00 94.19 85 ILE A C 1
ATOM 702 O O . ILE A 1 85 ? 3.943 2.967 1.877 1.00 94.19 85 ILE A O 1
ATOM 706 N N . ASP A 1 86 ? 5.574 1.623 2.660 1.00 93.19 86 ASP A N 1
ATOM 707 C CA . ASP A 1 86 ? 5.286 1.806 4.078 1.00 93.19 86 ASP A CA 1
ATOM 708 C C . ASP A 1 86 ? 6.417 2.625 4.707 1.00 93.19 86 ASP A C 1
ATOM 710 O O . ASP A 1 86 ? 7.588 2.241 4.635 1.00 93.19 86 ASP A O 1
ATOM 714 N N . ILE A 1 87 ? 6.079 3.794 5.254 1.00 92.00 87 ILE A N 1
ATOM 715 C CA . ILE A 1 87 ? 7.028 4.692 5.919 1.00 92.00 87 ILE A CA 1
ATOM 716 C C . ILE A 1 87 ? 6.654 4.756 7.398 1.00 92.00 87 ILE A C 1
ATOM 718 O O . ILE A 1 87 ? 5.667 5.393 7.769 1.00 92.00 87 ILE A O 1
ATOM 722 N N . ASP A 1 88 ? 7.448 4.102 8.240 1.00 89.88 88 ASP A N 1
ATOM 723 C CA . ASP A 1 88 ? 7.146 3.890 9.657 1.00 89.88 88 ASP A CA 1
ATOM 724 C C . ASP A 1 88 ? 7.865 4.897 10.576 1.00 89.88 88 ASP A C 1
ATOM 726 O O . ASP A 1 88 ? 9.010 5.292 10.332 1.00 89.88 88 ASP A O 1
ATOM 730 N N . LEU A 1 89 ? 7.210 5.310 11.670 1.00 89.06 89 LEU A N 1
ATOM 731 C CA . LEU A 1 89 ? 7.785 6.207 12.682 1.00 89.06 89 LEU A CA 1
ATOM 732 C C . LEU A 1 89 ? 9.104 5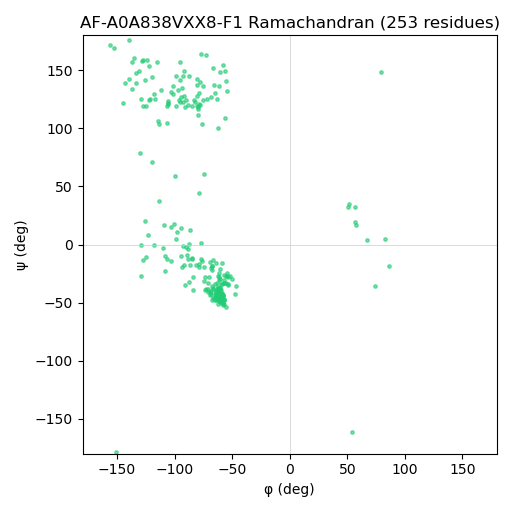.693 13.281 1.00 89.06 89 LEU A C 1
ATOM 734 O O . LEU A 1 89 ? 9.929 6.510 13.697 1.00 89.06 89 LEU A O 1
ATOM 738 N N . SER A 1 90 ? 9.337 4.380 13.306 1.00 86.44 90 SER A N 1
ATOM 739 C CA . SER A 1 90 ? 10.588 3.757 13.759 1.00 86.44 90 SER A CA 1
ATOM 740 C C . SER A 1 90 ? 11.818 4.252 12.995 1.00 86.44 90 SER A C 1
ATOM 742 O O . SER A 1 90 ? 12.899 4.341 13.586 1.00 86.44 90 SER A O 1
ATOM 744 N N . LEU A 1 91 ? 11.653 4.705 11.746 1.00 79.81 91 LEU A N 1
ATOM 745 C CA . LEU A 1 91 ? 12.712 5.365 10.974 1.00 79.81 91 LEU A CA 1
ATOM 746 C C . LEU A 1 91 ? 13.218 6.647 11.610 1.00 79.81 91 LEU A C 1
ATOM 748 O O . LEU A 1 91 ? 14.356 7.058 11.405 1.00 79.81 91 LEU A O 1
ATOM 752 N N . CYS A 1 92 ? 12.347 7.296 12.370 1.00 85.06 92 CYS A N 1
ATOM 753 C CA . CYS A 1 92 ? 12.611 8.567 13.007 1.00 85.06 92 CYS A CA 1
ATOM 754 C C . CYS A 1 92 ? 12.746 8.410 14.528 1.00 85.06 92 CYS A C 1
ATOM 756 O O . CYS A 1 92 ? 12.670 9.410 15.235 1.00 85.06 92 CYS A O 1
ATOM 758 N N . SER A 1 93 ? 12.953 7.187 15.038 1.00 82.44 93 SER A N 1
ATOM 759 C CA . SER A 1 93 ? 12.986 6.873 16.478 1.00 82.44 93 SER A CA 1
ATOM 760 C C . SER A 1 93 ? 14.025 7.676 17.268 1.00 82.44 93 SER A C 1
ATOM 762 O O . SER A 1 93 ? 13.774 8.049 18.409 1.00 82.44 93 SER A O 1
ATOM 764 N N . VAL A 1 94 ? 15.161 8.004 16.648 1.00 84.06 94 VAL A N 1
ATOM 765 C CA . VAL A 1 94 ? 16.234 8.817 17.253 1.00 84.06 94 VAL A CA 1
ATOM 766 C C . VAL A 1 94 ? 16.056 10.328 17.045 1.00 84.06 94 VAL A C 1
ATOM 768 O O . VAL A 1 94 ? 16.857 11.128 17.524 1.00 84.06 94 VAL A O 1
ATOM 771 N N . CYS A 1 95 ? 15.031 10.753 16.301 1.00 85.38 95 CYS A N 1
ATOM 772 C CA . CYS A 1 95 ? 14.796 12.166 16.017 1.00 85.38 95 CYS A CA 1
ATOM 773 C C . CYS A 1 95 ? 14.096 12.850 17.196 1.00 85.38 95 CYS A C 1
ATOM 775 O O . CYS A 1 95 ? 13.151 12.312 17.759 1.00 85.38 95 CYS A O 1
ATOM 777 N N . LYS A 1 96 ? 14.455 14.109 17.487 1.00 89.56 96 LYS A N 1
ATOM 778 C CA . LYS A 1 96 ? 13.761 14.927 18.505 1.00 89.56 96 LYS A CA 1
ATOM 779 C C . LYS A 1 96 ? 12.257 15.090 18.228 1.00 89.56 96 LYS A C 1
ATOM 781 O O . LYS A 1 96 ? 11.465 15.179 19.157 1.00 89.56 96 LYS A O 1
ATOM 786 N N . TYR A 1 97 ? 11.873 15.133 16.950 1.00 91.81 97 TYR A N 1
ATOM 787 C CA . TYR A 1 97 ? 10.481 15.253 16.505 1.00 91.81 97 TYR A CA 1
ATOM 788 C C . TYR A 1 97 ? 10.167 14.186 15.440 1.00 91.81 97 TYR A C 1
ATOM 790 O O . TYR A 1 97 ? 10.162 14.508 14.246 1.00 91.81 97 TYR A O 1
ATOM 798 N N . PRO A 1 98 ? 9.920 12.920 15.838 1.00 90.88 98 PRO A N 1
ATOM 799 C CA . PRO A 1 98 ? 9.798 11.794 14.909 1.00 90.88 98 PRO A CA 1
ATOM 800 C C . PRO A 1 98 ? 8.711 11.991 13.851 1.00 90.88 98 PRO A C 1
ATOM 802 O O . PRO A 1 98 ? 8.976 11.846 12.662 1.00 90.88 98 PRO A O 1
ATOM 805 N N . LYS A 1 99 ? 7.514 12.430 14.261 1.00 92.69 99 LYS A N 1
ATOM 806 C CA . LYS A 1 99 ? 6.393 12.678 13.344 1.00 92.69 99 LYS A CA 1
ATOM 807 C C . LYS A 1 99 ? 6.689 13.776 12.324 1.00 92.69 99 LYS A C 1
ATOM 809 O O . LYS A 1 99 ? 6.456 13.577 11.141 1.00 92.69 99 LYS A O 1
ATOM 814 N N . ARG A 1 100 ? 7.288 14.895 12.747 1.00 93.56 100 ARG A N 1
ATOM 815 C CA . ARG A 1 100 ? 7.677 15.983 11.831 1.00 93.56 100 ARG A CA 1
ATOM 816 C C . ARG A 1 100 ? 8.716 15.518 10.807 1.00 93.56 100 ARG A C 1
ATOM 818 O O . ARG A 1 100 ? 8.675 15.940 9.654 1.00 93.56 100 ARG A O 1
ATOM 825 N N . LYS A 1 101 ? 9.659 14.663 11.219 1.00 91.44 101 LYS A N 1
ATOM 826 C CA . LYS A 1 101 ? 10.633 14.067 10.298 1.00 91.44 101 LYS A CA 1
ATOM 827 C C . LYS A 1 101 ? 9.956 13.092 9.332 1.00 91.44 101 LYS A C 1
ATOM 829 O O . LYS A 1 101 ? 10.280 13.126 8.149 1.00 91.44 101 LYS A O 1
ATOM 834 N N . LEU A 1 102 ? 9.003 12.295 9.811 1.00 92.81 102 LEU A N 1
ATOM 835 C CA . LEU A 1 102 ? 8.219 11.391 8.976 1.00 92.81 102 LEU A CA 1
ATOM 836 C C . LEU A 1 102 ? 7.408 12.155 7.919 1.00 92.81 102 LEU A C 1
ATOM 838 O O . LEU A 1 102 ? 7.452 11.789 6.752 1.00 92.81 102 LEU A O 1
ATOM 842 N N . ASP A 1 103 ? 6.769 13.266 8.294 1.00 95.06 103 ASP A N 1
ATOM 843 C CA . ASP A 1 103 ? 6.015 14.135 7.374 1.00 95.06 103 ASP A CA 1
ATOM 844 C C . ASP A 1 103 ? 6.912 14.742 6.296 1.00 95.06 103 ASP A C 1
ATOM 846 O O . ASP A 1 103 ? 6.545 14.835 5.127 1.00 95.06 103 ASP A O 1
ATOM 850 N N . TYR A 1 104 ? 8.135 15.110 6.676 1.00 93.44 104 TYR A N 1
ATOM 851 C CA . TYR A 1 104 ? 9.140 15.552 5.722 1.00 93.44 104 TYR A CA 1
ATOM 852 C C . TYR A 1 104 ? 9.538 14.437 4.740 1.00 93.44 104 TYR A C 1
ATOM 854 O O . TYR A 1 104 ? 9.626 14.694 3.541 1.00 93.44 104 TYR A O 1
ATOM 862 N N . ILE A 1 105 ? 9.746 13.202 5.216 1.00 92.88 105 ILE A N 1
ATOM 863 C CA . ILE A 1 105 ? 10.051 12.045 4.354 1.00 92.88 105 ILE A CA 1
ATOM 864 C C . ILE A 1 105 ? 8.869 11.738 3.427 1.00 92.88 105 ILE A C 1
ATOM 866 O O . ILE A 1 105 ? 9.084 11.507 2.237 1.00 92.88 105 ILE A O 1
ATOM 870 N N . LEU A 1 106 ? 7.635 11.788 3.937 1.00 95.62 106 LEU A N 1
ATOM 871 C CA . LEU A 1 106 ? 6.419 11.636 3.142 1.00 95.62 106 LEU A CA 1
ATOM 872 C C . LEU A 1 106 ? 6.395 12.654 1.999 1.00 95.62 106 LEU A C 1
ATOM 874 O O . LEU A 1 106 ? 6.320 12.253 0.844 1.00 95.62 106 LEU A O 1
ATOM 878 N N . ASN A 1 107 ? 6.546 13.947 2.294 1.00 96.38 107 ASN A N 1
ATOM 879 C CA . ASN A 1 107 ? 6.513 14.999 1.272 1.00 96.38 107 ASN A CA 1
ATOM 880 C C . ASN A 1 107 ? 7.609 14.823 0.214 1.00 96.38 107 ASN A C 1
ATOM 882 O O . ASN A 1 107 ? 7.351 14.971 -0.976 1.00 96.38 107 ASN A O 1
ATOM 886 N N . LEU A 1 108 ? 8.829 14.459 0.621 1.00 95.06 108 LEU A N 1
ATOM 887 C CA . LEU A 1 108 ? 9.901 14.147 -0.327 1.00 95.06 108 LEU A CA 1
ATOM 888 C C . LEU A 1 108 ? 9.553 12.955 -1.224 1.00 95.06 108 LEU A C 1
ATOM 890 O O . LEU A 1 108 ? 9.819 12.999 -2.425 1.00 95.06 108 LEU A O 1
ATOM 894 N N . THR A 1 109 ? 8.961 11.913 -0.641 1.00 95.50 109 THR A N 1
ATOM 895 C CA . THR A 1 109 ? 8.551 10.701 -1.357 1.00 95.50 109 THR A CA 1
ATOM 896 C C . THR A 1 109 ? 7.460 11.027 -2.374 1.00 95.50 109 THR A C 1
ATOM 898 O O . THR A 1 109 ? 7.584 10.655 -3.538 1.00 95.50 109 THR A O 1
ATOM 901 N N . LEU A 1 110 ? 6.431 11.779 -1.969 1.00 97.31 110 LEU A N 1
ATOM 902 C CA . LEU A 1 110 ? 5.336 12.207 -2.843 1.00 97.31 110 LEU A CA 1
ATOM 903 C C . LEU A 1 110 ? 5.836 13.090 -3.991 1.00 97.31 110 LEU A C 1
ATOM 905 O O . LEU A 1 110 ? 5.529 12.802 -5.143 1.00 97.31 110 LEU A O 1
ATOM 909 N N . ASN A 1 111 ? 6.689 14.078 -3.702 1.00 96.50 111 ASN A N 1
ATOM 910 C CA . ASN A 1 111 ? 7.281 14.938 -4.731 1.00 96.50 111 ASN A CA 1
ATOM 911 C C . ASN A 1 111 ? 8.108 14.135 -5.744 1.00 96.50 111 ASN A C 1
ATOM 913 O O . ASN A 1 111 ? 8.114 14.444 -6.934 1.00 96.50 111 ASN A O 1
ATOM 917 N N . LYS A 1 112 ? 8.828 13.101 -5.289 1.00 95.50 112 LYS A N 1
ATOM 918 C CA . LYS A 1 112 ? 9.606 12.235 -6.180 1.00 95.50 112 LYS A CA 1
ATOM 919 C C . LYS A 1 112 ? 8.703 11.341 -7.029 1.00 95.50 112 LYS A C 1
ATOM 921 O O . LYS A 1 112 ? 8.960 11.202 -8.218 1.00 95.50 112 LYS A O 1
ATOM 926 N N . ILE A 1 113 ? 7.637 10.780 -6.455 1.00 95.69 113 ILE A N 1
ATOM 927 C CA . ILE A 1 113 ? 6.627 10.023 -7.212 1.00 95.69 113 ILE A CA 1
ATOM 928 C C . ILE A 1 113 ? 6.011 10.910 -8.299 1.00 95.69 113 ILE A C 1
ATOM 930 O O . ILE A 1 113 ? 6.004 10.519 -9.465 1.00 95.69 113 ILE A O 1
ATOM 934 N N . GLU A 1 114 ? 5.556 12.112 -7.949 1.00 95.75 114 GLU A N 1
ATOM 935 C CA . GLU A 1 114 ? 4.951 13.051 -8.897 1.00 95.75 114 GLU A CA 1
ATOM 936 C C . GLU A 1 114 ? 5.935 13.451 -10.004 1.00 95.75 114 GLU A C 1
ATOM 938 O O . GLU A 1 114 ? 5.591 13.422 -11.183 1.00 95.75 114 GLU A O 1
ATOM 943 N N . LYS A 1 115 ? 7.187 13.765 -9.655 1.00 95.12 115 LYS A N 1
ATOM 944 C CA . LYS A 1 115 ? 8.207 14.157 -10.633 1.00 95.12 115 LYS A CA 1
ATOM 945 C C . LYS A 1 115 ? 8.554 13.033 -11.612 1.00 95.12 115 LYS A C 1
ATOM 947 O O . LYS A 1 115 ? 8.695 13.291 -12.802 1.00 95.12 115 LYS A O 1
ATOM 952 N N . GLU A 1 116 ? 8.750 11.816 -11.111 1.00 93.25 116 GLU A N 1
ATOM 953 C CA . GLU A 1 116 ? 9.239 10.695 -11.923 1.00 93.25 116 GLU A CA 1
ATOM 954 C C . GLU A 1 116 ? 8.111 9.998 -12.689 1.00 93.25 116 GLU A C 1
ATOM 956 O O . GLU A 1 116 ? 8.357 9.396 -13.731 1.00 93.25 116 GLU A O 1
ATOM 961 N N . THR A 1 117 ? 6.878 10.037 -12.177 1.00 92.31 117 THR A N 1
ATOM 962 C CA . THR A 1 117 ? 5.771 9.222 -12.703 1.00 92.31 117 THR A CA 1
ATOM 963 C C . THR A 1 117 ? 4.513 10.020 -13.042 1.00 92.31 117 THR A C 1
ATOM 965 O O . THR A 1 117 ? 3.629 9.492 -13.711 1.00 92.31 117 THR A O 1
ATOM 968 N N . HIS A 1 118 ? 4.411 11.276 -12.595 1.00 94.75 118 HIS A N 1
ATOM 969 C CA . HIS A 1 118 ? 3.193 12.098 -12.651 1.00 94.75 118 HIS A CA 1
ATOM 970 C C . HIS A 1 118 ? 1.976 11.479 -11.939 1.00 94.75 118 HIS A C 1
ATOM 972 O O . HIS A 1 118 ? 0.844 11.900 -12.170 1.00 94.75 118 HIS A O 1
ATOM 978 N N . GLY A 1 119 ? 2.200 10.479 -11.081 1.00 95.44 119 GLY A N 1
ATOM 979 C CA . GLY A 1 119 ? 1.155 9.810 -10.317 1.00 95.44 119 GLY A CA 1
ATOM 980 C C . GLY A 1 119 ? 0.844 10.507 -8.995 1.00 95.44 119 GLY A C 1
ATOM 981 O O . GLY A 1 119 ? 1.742 11.000 -8.312 1.00 95.44 119 GLY A O 1
ATOM 982 N N . ILE A 1 120 ? -0.429 10.482 -8.598 1.00 97.94 120 ILE A N 1
ATOM 983 C CA . ILE A 1 120 ? -0.906 11.002 -7.310 1.00 97.94 120 ILE A CA 1
ATOM 984 C C . ILE A 1 120 ? -1.400 9.816 -6.472 1.00 97.94 120 ILE A C 1
ATOM 986 O O . ILE A 1 120 ? -2.471 9.292 -6.757 1.00 97.94 1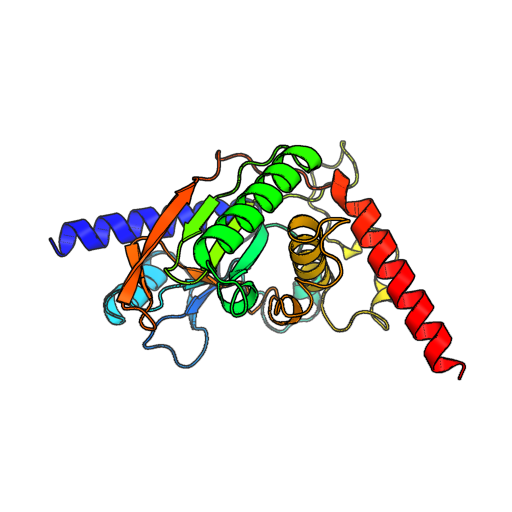20 ILE A O 1
ATOM 990 N N . PRO A 1 121 ? -0.655 9.342 -5.458 1.00 98.38 121 PRO A N 1
ATOM 991 C CA . PRO A 1 121 ? -1.026 8.142 -4.706 1.00 98.38 121 PRO A CA 1
ATOM 992 C C . PRO A 1 121 ? -2.152 8.384 -3.695 1.00 98.38 121 PRO A C 1
ATOM 994 O O . PRO A 1 121 ? -2.396 9.510 -3.259 1.00 98.38 121 PRO A O 1
ATOM 997 N N . THR A 1 122 ? -2.757 7.295 -3.223 1.00 98.75 122 THR A N 1
ATOM 998 C CA . THR A 1 122 ? -3.456 7.289 -1.934 1.00 98.75 122 THR A CA 1
ATOM 999 C C . THR A 1 122 ? -2.434 7.248 -0.804 1.00 98.75 122 THR A C 1
ATOM 1001 O O . THR A 1 122 ? -1.488 6.462 -0.850 1.00 98.75 122 THR A O 1
ATOM 1004 N N . VAL A 1 123 ? -2.650 8.053 0.234 1.00 98.69 123 VAL A N 1
ATOM 1005 C CA . VAL A 1 123 ? -1.854 8.062 1.465 1.00 98.69 123 VAL A CA 1
ATOM 1006 C C . VAL A 1 12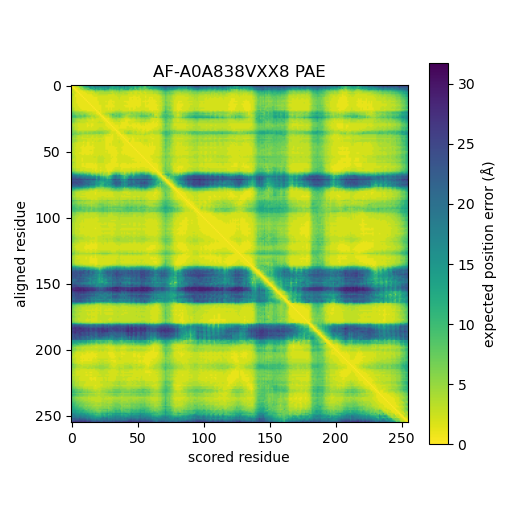3 ? -2.771 7.792 2.648 1.00 98.69 123 VAL A C 1
ATOM 1008 O O . VAL A 1 123 ? -3.746 8.517 2.856 1.00 98.69 123 VAL A O 1
ATOM 1011 N N . ILE A 1 124 ? -2.446 6.766 3.431 1.00 98.62 124 ILE A N 1
ATOM 1012 C CA . ILE A 1 124 ? -3.193 6.363 4.626 1.00 98.62 124 ILE A CA 1
ATOM 1013 C C . ILE A 1 124 ? -2.284 6.511 5.839 1.00 98.62 124 ILE A C 1
ATOM 1015 O O . ILE A 1 124 ? -1.193 5.944 5.872 1.00 98.62 124 ILE A O 1
ATOM 1019 N N . TRP A 1 125 ? -2.739 7.258 6.839 1.00 98.12 125 TRP A N 1
ATOM 1020 C CA . TRP A 1 125 ? -2.081 7.363 8.134 1.00 98.12 125 TRP A CA 1
ATOM 1021 C C . TRP A 1 125 ? -2.660 6.325 9.095 1.00 98.12 125 TRP A C 1
ATOM 1023 O O . TRP A 1 125 ? -3.862 6.305 9.351 1.00 98.12 125 TRP A O 1
ATOM 1033 N N . THR A 1 126 ? -1.805 5.460 9.641 1.00 96.38 126 THR A N 1
ATOM 1034 C CA . THR A 1 126 ? -2.200 4.358 10.542 1.00 96.38 126 THR A CA 1
ATOM 1035 C C . THR A 1 126 ? -2.001 4.690 12.026 1.00 96.38 126 THR A C 1
ATOM 1037 O O . THR A 1 126 ? -2.139 3.822 12.893 1.00 96.38 126 THR A O 1
ATOM 1040 N N . GLY A 1 127 ? -1.603 5.929 12.330 1.00 94.69 127 GLY A N 1
ATOM 1041 C CA . GLY A 1 127 ? -1.173 6.369 13.659 1.00 94.69 127 GLY A CA 1
ATOM 1042 C C . GLY A 1 127 ? 0.312 6.122 13.955 1.00 94.69 127 GLY A C 1
ATOM 1043 O O . GLY A 1 127 ? 0.857 6.774 14.842 1.00 94.69 127 GLY A O 1
ATOM 1044 N N . TYR A 1 128 ? 0.979 5.234 13.206 1.00 92.50 128 TYR A N 1
ATOM 1045 C CA . TYR A 1 128 ? 2.432 5.016 13.292 1.00 92.50 128 TYR A CA 1
ATOM 1046 C C . TYR A 1 128 ? 3.155 5.065 11.951 1.00 92.50 128 TYR A C 1
ATOM 1048 O O . TYR A 1 128 ? 4.338 5.393 11.917 1.00 92.50 128 TYR A O 1
ATOM 1056 N N . SER A 1 129 ? 2.469 4.753 10.858 1.00 93.44 129 SER A N 1
ATOM 1057 C CA . SER A 1 129 ? 3.075 4.696 9.538 1.00 93.44 129 SER A CA 1
ATOM 1058 C C . SER A 1 129 ? 2.195 5.345 8.481 1.00 93.44 129 SER A C 1
ATOM 1060 O O . SER A 1 129 ? 0.976 5.487 8.641 1.00 93.44 129 SER A O 1
ATOM 1062 N N . TYR A 1 130 ? 2.841 5.751 7.394 1.00 96.88 130 TYR A N 1
ATOM 1063 C CA . TYR A 1 130 ? 2.181 6.128 6.157 1.00 96.88 130 TYR A CA 1
ATOM 1064 C C . TYR A 1 130 ? 2.220 4.963 5.181 1.00 96.88 130 TYR A C 1
ATOM 1066 O O . TYR A 1 130 ? 3.296 4.562 4.748 1.00 96.88 130 TYR A O 1
ATOM 1074 N N . HIS A 1 131 ? 1.045 4.482 4.783 1.00 96.81 131 HIS A N 1
ATOM 1075 C CA . HIS A 1 131 ? 0.910 3.596 3.634 1.00 96.81 131 HIS A CA 1
ATOM 1076 C C . HIS A 1 131 ? 0.660 4.452 2.393 1.00 96.81 131 HIS A C 1
ATOM 1078 O O . HIS A 1 131 ? -0.354 5.145 2.308 1.00 96.81 131 HIS A O 1
ATOM 1084 N N . ILE A 1 132 ? 1.563 4.384 1.422 1.00 97.88 132 ILE A N 1
ATOM 1085 C CA . ILE A 1 132 ? 1.443 5.048 0.125 1.00 97.88 132 ILE A CA 1
ATOM 1086 C C . ILE A 1 132 ? 1.121 3.977 -0.913 1.00 97.88 132 ILE A C 1
ATOM 1088 O O . ILE A 1 132 ? 1.886 3.028 -1.084 1.00 97.88 132 ILE A O 1
ATOM 1092 N N . CYS A 1 133 ? -0.013 4.125 -1.592 1.00 97.62 133 CYS A N 1
ATOM 1093 C CA . CYS A 1 133 ? -0.519 3.170 -2.574 1.00 97.62 133 CYS A CA 1
ATOM 1094 C C . CYS A 1 133 ? -0.759 3.883 -3.907 1.00 97.62 133 CYS A C 1
ATOM 1096 O O . CYS A 1 133 ? -1.593 4.787 -3.979 1.00 97.62 133 CYS A O 1
ATOM 1098 N N . LEU A 1 134 ? -0.071 3.462 -4.967 1.00 97.00 134 LEU A N 1
ATOM 1099 C CA . LEU A 1 134 ? -0.283 3.975 -6.322 1.00 97.00 134 LEU A CA 1
ATOM 1100 C C . LEU A 1 134 ? -0.518 2.810 -7.286 1.00 97.00 134 LEU A C 1
ATOM 1102 O O . LEU A 1 134 ? 0.374 1.971 -7.438 1.00 97.00 134 LEU A O 1
ATOM 1106 N N . PRO A 1 135 ? -1.683 2.734 -7.949 1.00 95.88 135 PRO A N 1
ATOM 1107 C CA . PRO A 1 135 ? -1.896 1.807 -9.051 1.00 95.88 135 PRO A CA 1
ATOM 1108 C C . PRO A 1 135 ? -0.948 2.152 -10.192 1.00 95.88 135 PRO A C 1
ATOM 1110 O O . PRO A 1 135 ? -0.916 3.291 -10.667 1.00 95.88 135 PRO A O 1
ATOM 1113 N N . VAL A 1 136 ? -0.166 1.171 -10.627 1.00 92.62 136 VAL A N 1
ATOM 1114 C CA . VAL A 1 136 ? 0.854 1.372 -11.655 1.00 92.62 136 VAL A CA 1
ATOM 1115 C C . VAL A 1 136 ? 0.711 0.355 -12.770 1.00 92.62 136 VAL A C 1
ATOM 1117 O O . VAL A 1 136 ? 0.154 -0.722 -12.588 1.00 92.62 136 VAL A O 1
ATOM 1120 N N . ARG A 1 137 ? 1.252 0.700 -13.930 1.00 87.50 137 ARG A N 1
ATOM 1121 C CA . ARG A 1 137 ? 1.484 -0.223 -15.029 1.00 87.50 137 ARG A CA 1
ATOM 1122 C C . ARG A 1 137 ? 2.886 -0.002 -15.552 1.00 87.50 137 ARG A C 1
ATOM 1124 O O . ARG A 1 137 ? 3.329 1.132 -15.722 1.00 87.50 137 ARG A O 1
ATOM 1131 N N . MET A 1 138 ? 3.566 -1.088 -15.864 1.00 77.88 138 MET A N 1
ATOM 1132 C CA . MET A 1 138 ? 4.853 -1.033 -16.528 1.00 77.88 138 MET A CA 1
ATOM 1133 C C . MET A 1 138 ? 4.677 -1.479 -17.980 1.00 77.88 138 MET A C 1
ATOM 1135 O O . MET A 1 138 ? 4.469 -2.655 -18.262 1.00 77.88 138 MET A O 1
ATOM 1139 N N . LEU A 1 139 ? 4.700 -0.509 -18.895 1.00 67.19 139 LEU A N 1
ATOM 1140 C CA . LEU A 1 139 ? 4.673 -0.745 -20.339 1.00 67.19 139 LEU A CA 1
ATOM 1141 C C . LEU A 1 139 ? 6.067 -0.488 -20.900 1.00 67.19 139 LEU A C 1
ATOM 1143 O O . LEU A 1 139 ? 6.591 0.621 -20.771 1.00 67.19 139 LEU A O 1
ATOM 1147 N N . PHE A 1 140 ? 6.668 -1.486 -21.537 1.00 57.94 140 PHE A N 1
ATOM 1148 C CA . PHE A 1 140 ? 8.007 -1.341 -22.106 1.00 57.94 140 PHE A CA 1
ATOM 1149 C C . PHE A 1 140 ? 7.972 -0.707 -23.497 1.00 57.94 140 PHE A C 1
ATOM 1151 O O . PHE A 1 140 ? 8.745 0.218 -23.779 1.00 57.94 140 PHE A O 1
ATOM 1158 N N . ASN A 1 141 ? 6.988 -1.084 -24.312 1.00 54.38 141 ASN A N 1
ATOM 1159 C CA . ASN A 1 141 ? 6.685 -0.444 -25.583 1.00 54.38 141 ASN A CA 1
ATOM 1160 C C . ASN A 1 141 ? 5.443 0.462 -25.452 1.00 54.38 141 ASN A C 1
ATOM 1162 O O . ASN A 1 141 ? 4.417 0.011 -24.946 1.00 54.38 141 ASN A O 1
ATOM 1166 N N . PRO A 1 142 ? 5.485 1.723 -25.919 1.00 48.59 142 PRO A N 1
ATOM 1167 C CA . PRO A 1 142 ? 4.304 2.590 -25.971 1.00 48.59 142 PRO A CA 1
ATOM 1168 C C . PRO A 1 142 ? 3.176 2.052 -26.865 1.00 48.59 142 PRO A C 1
ATOM 1170 O O . PRO A 1 142 ? 2.021 2.414 -26.661 1.00 48.59 142 PRO A O 1
ATOM 1173 N N . ASN A 1 143 ? 3.513 1.205 -27.845 1.00 50.22 143 ASN A N 1
ATOM 1174 C CA . ASN A 1 143 ? 2.551 0.592 -28.761 1.00 50.22 143 ASN A CA 1
ATOM 1175 C C . ASN A 1 143 ? 1.983 -0.738 -28.238 1.00 50.22 143 ASN A C 1
ATOM 1177 O O . ASN A 1 143 ? 1.028 -1.250 -28.825 1.00 50.22 143 ASN A O 1
ATOM 1181 N N . ASP A 1 144 ? 2.531 -1.283 -27.145 1.00 55.16 144 ASP A N 1
ATOM 1182 C CA . ASP A 1 144 ? 2.003 -2.502 -26.538 1.00 55.16 144 ASP A CA 1
ATOM 1183 C C . ASP A 1 144 ? 0.748 -2.175 -25.728 1.00 55.16 144 ASP A C 1
ATOM 1185 O O . ASP A 1 144 ? 0.752 -1.384 -24.781 1.00 55.16 144 ASP A O 1
ATOM 1189 N N . LYS A 1 145 ? -0.360 -2.804 -26.124 1.00 53.06 145 LYS A N 1
ATOM 1190 C CA . LYS A 1 145 ? -1.617 -2.794 -25.364 1.00 53.06 145 LYS A CA 1
ATOM 1191 C C . LYS A 1 145 ? -1.638 -3.873 -24.278 1.00 53.06 145 LYS A C 1
ATOM 1193 O O . LYS A 1 145 ? -2.525 -3.849 -23.425 1.00 53.06 145 LYS A O 1
ATOM 1198 N N . GLU A 1 146 ? -0.688 -4.805 -24.312 1.00 55.19 146 GLU A N 1
ATOM 1199 C CA . GLU A 1 146 ? -0.595 -5.926 -23.383 1.00 55.19 146 GLU A CA 1
ATOM 1200 C C . GLU A 1 146 ? 0.294 -5.592 -22.181 1.00 55.19 146 GLU A C 1
ATOM 1202 O O . GLU A 1 146 ? 1.271 -4.848 -22.262 1.00 55.19 146 GLU A O 1
ATOM 1207 N N . LYS A 1 147 ? -0.084 -6.125 -21.016 1.00 55.41 147 LYS A N 1
ATOM 1208 C CA . LYS A 1 147 ? 0.740 -6.038 -19.811 1.00 55.41 147 LYS A CA 1
ATOM 1209 C C . LYS A 1 147 ? 1.827 -7.083 -19.918 1.00 55.41 147 LYS A C 1
ATOM 1211 O O . LYS A 1 147 ? 1.535 -8.273 -19.979 1.00 55.41 147 LYS A O 1
ATOM 1216 N N . HIS A 1 148 ? 3.067 -6.635 -19.878 1.00 54.09 148 HIS A N 1
ATOM 1217 C CA . HIS A 1 148 ? 4.200 -7.537 -19.851 1.00 54.09 148 HIS A CA 1
ATOM 1218 C C . HIS A 1 148 ? 4.579 -7.817 -18.398 1.00 54.09 148 HIS A C 1
ATOM 1220 O O . HIS A 1 148 ? 4.774 -6.892 -17.604 1.00 54.09 148 HIS A O 1
ATOM 1226 N N . SER A 1 149 ? 4.685 -9.101 -18.048 1.00 55.66 149 SER A N 1
ATOM 1227 C CA . SER A 1 149 ? 5.414 -9.505 -16.843 1.00 55.66 149 SER A CA 1
ATOM 1228 C C . SER A 1 149 ? 6.841 -8.953 -16.919 1.00 55.66 149 SER A C 1
ATOM 1230 O O . SER A 1 149 ? 7.395 -8.802 -18.011 1.00 55.66 149 SER A O 1
ATOM 1232 N N . LEU A 1 150 ? 7.451 -8.654 -15.769 1.00 55.00 150 LEU A N 1
ATOM 1233 C CA . LEU A 1 150 ? 8.855 -8.223 -15.701 1.00 55.00 150 LEU A CA 1
ATOM 1234 C C . LEU A 1 150 ? 9.802 -9.216 -16.389 1.00 55.00 150 LEU A C 1
ATOM 1236 O O . LEU A 1 150 ? 10.868 -8.835 -16.863 1.00 55.00 150 LEU A O 1
ATOM 1240 N N . GLU A 1 151 ? 9.382 -10.471 -16.492 1.00 51.31 151 GLU A N 1
ATOM 1241 C CA . GLU A 1 151 ? 10.118 -11.548 -17.142 1.00 51.31 151 GLU A CA 1
ATOM 1242 C C . GLU A 1 151 ? 10.263 -11.389 -18.660 1.00 51.31 151 GLU A C 1
ATOM 1244 O O . GLU A 1 151 ? 11.156 -11.994 -19.251 1.00 51.31 151 GLU A O 1
ATOM 1249 N N . PHE A 1 152 ? 9.437 -10.549 -19.295 1.00 50.75 152 PHE A N 1
ATOM 1250 C CA . PHE A 1 152 ? 9.529 -10.256 -20.728 1.00 50.75 152 PHE A CA 1
ATOM 1251 C C . PHE A 1 152 ? 10.681 -9.307 -21.083 1.00 50.75 152 PHE A C 1
ATOM 1253 O O . PHE A 1 152 ? 11.041 -9.207 -22.256 1.00 50.75 152 PHE A O 1
ATOM 1260 N N . VAL A 1 153 ? 11.291 -8.617 -20.111 1.00 52.16 153 VAL A N 1
ATOM 1261 C CA . VAL A 1 153 ? 12.294 -7.565 -20.382 1.00 52.16 153 VAL A CA 1
ATOM 1262 C C . VAL A 1 153 ? 13.709 -8.058 -20.209 1.00 52.16 153 VAL A C 1
ATOM 1264 O O . VAL A 1 153 ? 14.540 -7.461 -19.535 1.00 52.16 153 VAL A O 1
ATOM 1267 N N . THR A 1 154 ? 14.023 -9.082 -21.002 1.00 47.84 154 THR A N 1
ATOM 1268 C CA . THR A 1 154 ? 15.359 -9.683 -21.183 1.00 47.84 154 THR A CA 1
ATOM 1269 C C . THR A 1 154 ? 15.777 -10.648 -20.061 1.00 47.84 154 THR A C 1
ATOM 1271 O O . THR A 1 154 ? 15.328 -10.536 -18.923 1.00 47.84 154 THR A O 1
ATOM 1274 N N . PRO A 1 155 ? 16.583 -11.670 -20.409 1.00 48.41 155 PRO A N 1
ATOM 1275 C CA . PRO A 1 155 ? 16.269 -13.069 -20.144 1.00 48.41 155 PRO A CA 1
ATOM 1276 C C . PRO A 1 155 ? 16.168 -13.346 -18.638 1.00 48.41 155 PRO A C 1
ATOM 1278 O O . PRO A 1 155 ? 17.178 -13.540 -17.961 1.00 48.41 155 PRO A O 1
ATOM 1281 N N . SER A 1 156 ? 14.936 -13.406 -18.123 1.00 50.31 156 SER A N 1
ATOM 1282 C CA . SER A 1 156 ? 14.623 -13.700 -16.717 1.00 50.31 156 SER A CA 1
ATOM 1283 C C . SER A 1 156 ? 15.397 -14.913 -16.186 1.00 50.31 156 SER A C 1
ATOM 1285 O O . SER A 1 156 ? 15.909 -14.886 -15.069 1.00 50.31 156 SER A O 1
ATOM 1287 N N . LYS A 1 157 ? 15.618 -15.922 -17.037 1.00 52.34 157 LYS A N 1
ATOM 1288 C CA . LYS A 1 157 ? 16.399 -17.129 -16.726 1.00 52.34 157 LYS A CA 1
ATOM 1289 C C . LYS A 1 157 ? 17.842 -16.873 -16.273 1.00 52.34 157 LYS A C 1
ATOM 1291 O O . LYS A 1 157 ? 18.348 -17.647 -15.469 1.00 52.34 157 LYS A O 1
ATOM 1296 N N . GLU A 1 158 ? 18.500 -15.806 -16.727 1.00 53.25 158 GLU A N 1
ATOM 1297 C CA . GLU A 1 158 ? 19.880 -15.483 -16.325 1.00 53.25 158 GLU A CA 1
ATOM 1298 C C . GLU A 1 158 ? 19.981 -14.689 -15.017 1.00 53.25 158 GLU A C 1
ATOM 1300 O O . GLU A 1 158 ? 21.082 -14.502 -14.494 1.00 53.25 158 GLU A O 1
ATOM 1305 N N . PHE A 1 159 ? 18.858 -14.176 -14.509 1.00 55.31 159 PHE A N 1
ATOM 1306 C CA . PHE A 1 159 ? 18.805 -13.380 -13.281 1.00 55.31 159 PHE A CA 1
ATOM 1307 C C . PHE A 1 159 ? 18.164 -14.130 -12.120 1.00 55.31 159 PHE A C 1
ATOM 1309 O O . PHE A 1 159 ? 18.490 -13.813 -10.980 1.00 55.31 159 PHE A O 1
ATOM 1316 N N . ILE A 1 160 ? 17.330 -15.143 -12.396 1.00 57.47 160 ILE A N 1
ATOM 1317 C CA . ILE A 1 160 ? 16.726 -16.037 -11.391 1.00 57.47 160 ILE A CA 1
ATOM 1318 C C . ILE A 1 160 ? 17.756 -16.571 -10.373 1.00 57.47 160 ILE A C 1
ATOM 1320 O O . ILE A 1 160 ? 17.458 -16.510 -9.184 1.00 57.47 160 ILE A O 1
ATOM 1324 N N . PRO A 1 161 ? 18.985 -16.992 -10.751 1.00 56.16 161 PRO A N 1
ATOM 1325 C CA . PRO A 1 161 ? 19.987 -17.434 -9.771 1.00 56.16 161 PRO A CA 1
ATOM 1326 C C . PRO A 1 161 ? 20.509 -16.327 -8.838 1.00 56.16 161 PRO A C 1
ATOM 1328 O O . PRO A 1 161 ? 21.188 -16.615 -7.859 1.00 56.16 161 PRO A O 1
ATOM 1331 N N . HIS A 1 162 ? 20.246 -15.058 -9.157 1.00 53.19 162 HIS A N 1
ATOM 1332 C CA . HIS A 1 162 ? 20.819 -13.882 -8.496 1.00 53.19 162 HIS A CA 1
ATOM 1333 C C . HIS A 1 162 ? 19.766 -12.991 -7.819 1.00 53.19 162 HIS A C 1
ATOM 1335 O O . HIS A 1 162 ? 20.110 -11.968 -7.217 1.00 53.19 162 HIS A O 1
ATOM 1341 N N . VAL A 1 163 ? 18.487 -13.365 -7.903 1.00 54.94 163 VAL A N 1
ATOM 1342 C CA . VAL A 1 163 ? 17.393 -12.739 -7.159 1.00 54.94 163 VAL A CA 1
ATOM 1343 C C . VAL A 1 163 ? 16.856 -13.733 -6.136 1.00 54.94 163 VAL A C 1
ATOM 1345 O O . VAL A 1 163 ? 16.625 -14.897 -6.433 1.00 54.94 163 VAL A O 1
ATOM 1348 N N . ASN A 1 164 ? 16.671 -13.280 -4.896 1.00 56.78 164 ASN A N 1
ATOM 1349 C CA . ASN A 1 164 ? 16.239 -14.156 -3.801 1.00 56.78 164 ASN A CA 1
ATOM 1350 C C . ASN A 1 164 ? 14.733 -14.481 -3.859 1.00 56.78 164 ASN A C 1
ATOM 1352 O O . ASN A 1 164 ? 14.267 -15.318 -3.087 1.00 56.78 164 ASN A O 1
ATOM 1356 N N . GLN A 1 165 ? 13.965 -13.757 -4.685 1.00 68.25 165 GLN A N 1
ATOM 1357 C CA . GLN A 1 165 ? 12.500 -13.806 -4.795 1.00 68.25 165 GLN A CA 1
ATOM 1358 C C . GLN A 1 165 ? 12.039 -13.449 -6.220 1.00 68.25 165 GLN A C 1
ATOM 1360 O O . GLN A 1 165 ? 12.865 -13.175 -7.089 1.00 68.25 165 GLN A O 1
ATOM 1365 N N . ASP A 1 166 ? 10.721 -13.433 -6.446 1.00 76.44 166 ASP A N 1
ATOM 1366 C CA . ASP A 1 166 ? 10.116 -13.029 -7.717 1.00 76.44 166 ASP A CA 1
ATOM 1367 C C . ASP A 1 166 ? 10.451 -11.569 -8.087 1.00 76.44 166 ASP A C 1
ATOM 1369 O O . ASP A 1 166 ? 10.605 -10.701 -7.220 1.00 76.44 166 ASP A O 1
ATOM 1373 N N . LEU A 1 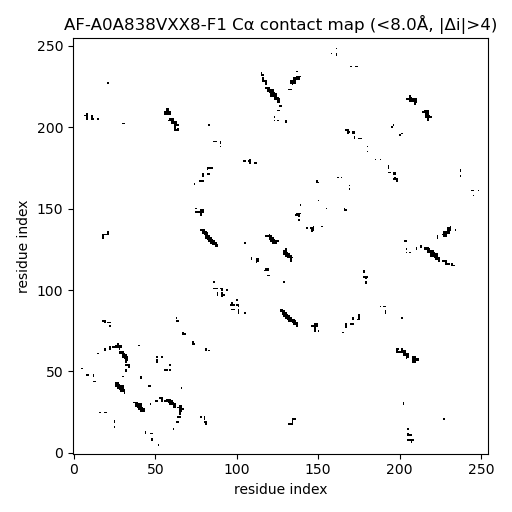167 ? 10.551 -11.285 -9.392 1.00 79.06 167 LEU A N 1
ATOM 1374 C CA . LEU A 1 167 ? 10.955 -9.968 -9.898 1.00 79.06 167 LEU A CA 1
ATOM 1375 C C . LEU A 1 167 ? 9.996 -8.847 -9.481 1.00 79.06 167 LEU A C 1
ATOM 1377 O O . LEU A 1 167 ? 10.437 -7.714 -9.293 1.00 79.06 167 LEU A O 1
ATOM 1381 N N . THR A 1 168 ? 8.708 -9.145 -9.298 1.00 83.81 168 THR A N 1
ATOM 1382 C CA . THR A 1 168 ? 7.728 -8.156 -8.836 1.00 83.81 168 THR A CA 1
ATOM 1383 C C . THR A 1 168 ? 7.980 -7.767 -7.387 1.00 83.81 168 THR A C 1
ATOM 1385 O O . THR A 1 168 ? 7.996 -6.576 -7.075 1.00 83.81 168 THR A O 1
ATOM 1388 N N . THR A 1 169 ? 8.272 -8.722 -6.506 1.00 86.12 169 THR A N 1
ATOM 1389 C CA . THR A 1 169 ? 8.714 -8.422 -5.144 1.00 86.12 169 THR A CA 1
ATOM 1390 C C . THR A 1 169 ? 10.001 -7.595 -5.145 1.00 86.12 169 THR A C 1
ATOM 1392 O O . THR A 1 169 ? 10.071 -6.572 -4.460 1.00 86.12 169 THR A O 1
ATOM 1395 N N . GLU A 1 170 ? 11.005 -7.974 -5.938 1.00 85.31 170 GLU A N 1
ATOM 1396 C CA . GLU A 1 170 ? 12.251 -7.204 -6.036 1.00 85.31 170 GLU A CA 1
ATOM 1397 C C . GLU A 1 170 ? 12.012 -5.780 -6.556 1.00 85.31 170 GLU A C 1
ATOM 1399 O O . GLU A 1 170 ? 12.600 -4.825 -6.041 1.00 85.31 170 GLU A O 1
ATOM 1404 N N . PHE A 1 171 ? 11.096 -5.613 -7.510 1.00 88.00 171 PHE A N 1
ATOM 1405 C CA . PHE A 1 171 ? 10.683 -4.307 -8.006 1.00 88.00 171 PHE A CA 1
ATOM 1406 C C . PHE A 1 171 ? 9.991 -3.468 -6.932 1.00 88.00 171 PHE A C 1
ATOM 1408 O O . PHE A 1 171 ? 10.353 -2.309 -6.754 1.00 88.00 171 PHE A O 1
ATOM 1415 N N . ILE A 1 172 ? 9.029 -4.022 -6.187 1.00 89.06 172 ILE A N 1
ATOM 1416 C CA . ILE A 1 172 ? 8.323 -3.283 -5.126 1.00 89.06 172 ILE A CA 1
ATOM 1417 C C . ILE A 1 172 ? 9.323 -2.800 -4.069 1.00 89.06 172 ILE A C 1
ATOM 1419 O O . ILE A 1 172 ? 9.282 -1.638 -3.663 1.00 89.06 172 ILE A O 1
ATOM 1423 N N . ARG A 1 173 ? 10.269 -3.659 -3.667 1.00 89.81 173 ARG A N 1
ATOM 1424 C CA . ARG A 1 173 ? 11.344 -3.304 -2.726 1.00 89.81 173 ARG A CA 1
ATOM 1425 C C . ARG A 1 173 ? 12.243 -2.204 -3.273 1.00 89.81 173 ARG A C 1
ATOM 1427 O O . ARG A 1 173 ? 12.538 -1.239 -2.564 1.00 89.81 173 ARG A O 1
ATOM 1434 N N . PHE A 1 174 ? 12.668 -2.344 -4.529 1.00 90.19 174 PHE A N 1
ATOM 1435 C CA . PHE A 1 174 ? 13.452 -1.329 -5.218 1.00 90.19 174 PHE A CA 1
ATOM 1436 C C . PHE A 1 174 ? 12.705 -0.001 -5.246 1.00 90.19 174 PHE A C 1
ATOM 1438 O O . PHE A 1 174 ? 13.269 1.004 -4.837 1.00 90.19 174 PHE A O 1
ATOM 1445 N N . ALA A 1 175 ? 11.447 0.008 -5.680 1.00 91.62 175 ALA A N 1
ATOM 1446 C CA . ALA A 1 175 ? 10.668 1.220 -5.845 1.00 91.62 175 ALA A CA 1
ATOM 1447 C C . ALA A 1 175 ? 10.417 1.905 -4.494 1.00 91.62 175 ALA A C 1
ATOM 1449 O O . ALA A 1 175 ? 10.629 3.111 -4.376 1.00 91.62 175 ALA A O 1
ATOM 1450 N N . ALA A 1 176 ? 10.081 1.144 -3.445 1.00 91.31 176 ALA A N 1
ATOM 1451 C CA . ALA A 1 176 ? 9.947 1.677 -2.093 1.00 91.31 176 ALA A CA 1
ATOM 1452 C C . ALA A 1 176 ? 11.238 2.361 -1.628 1.00 91.31 176 ALA A C 1
ATOM 1454 O O . ALA A 1 176 ? 11.196 3.512 -1.191 1.00 91.31 176 ALA A O 1
ATOM 1455 N N . LYS A 1 177 ? 12.397 1.712 -1.799 1.00 90.31 177 LYS A N 1
ATOM 1456 C CA . LYS A 1 177 ? 13.704 2.307 -1.486 1.00 90.31 177 LYS A CA 1
ATOM 1457 C C . LYS A 1 177 ? 14.009 3.513 -2.375 1.00 90.31 177 LYS A C 1
ATOM 1459 O O . LYS A 1 177 ? 14.439 4.549 -1.878 1.00 90.31 177 LYS A O 1
ATOM 1464 N N . TYR A 1 178 ? 13.783 3.403 -3.678 1.00 91.25 178 TYR A N 1
ATOM 1465 C CA . TYR A 1 178 ? 14.073 4.438 -4.661 1.00 91.25 178 TYR A CA 1
ATOM 1466 C C . TYR A 1 178 ? 13.296 5.711 -4.346 1.00 91.25 178 TYR A C 1
ATOM 1468 O O . TYR A 1 178 ? 13.899 6.775 -4.267 1.00 91.25 178 TYR A O 1
ATOM 1476 N N . PHE A 1 179 ? 11.990 5.626 -4.097 1.00 92.31 179 PHE A N 1
ATOM 1477 C CA . PHE A 1 179 ? 11.168 6.811 -3.855 1.00 92.31 179 PHE A CA 1
ATOM 1478 C C . PHE A 1 179 ? 11.401 7.454 -2.487 1.00 92.31 179 PHE A C 1
ATOM 1480 O O . PHE A 1 179 ? 11.252 8.665 -2.359 1.00 92.31 179 PHE A O 1
ATOM 1487 N N . THR A 1 180 ? 11.808 6.679 -1.483 1.00 88.81 180 THR A N 1
ATOM 1488 C CA . THR A 1 180 ? 12.032 7.192 -0.120 1.00 88.81 180 THR A CA 1
ATOM 1489 C C . THR A 1 180 ? 13.471 7.642 0.142 1.00 88.81 180 THR A C 1
ATOM 1491 O O . THR A 1 180 ? 13.709 8.385 1.092 1.00 88.81 180 THR A O 1
ATOM 1494 N N . THR A 1 181 ? 14.443 7.234 -0.683 1.00 79.94 181 THR A N 1
ATOM 1495 C CA . THR A 1 181 ? 15.845 7.654 -0.544 1.00 79.94 181 THR A CA 1
ATOM 1496 C C . THR A 1 181 ? 16.191 8.825 -1.462 1.00 79.94 181 THR A C 1
ATOM 1498 O O . THR A 1 181 ? 15.937 8.819 -2.671 1.00 79.94 181 THR A O 1
ATOM 1501 N N . ASN A 1 182 ? 16.854 9.825 -0.879 1.00 66.12 182 ASN A N 1
ATOM 1502 C CA . ASN A 1 182 ? 17.437 10.957 -1.595 1.00 66.12 182 ASN A CA 1
ATOM 1503 C C . ASN A 1 182 ? 18.964 10.942 -1.451 1.00 66.12 182 ASN A C 1
ATOM 1505 O O . ASN A 1 182 ? 19.499 10.408 -0.477 1.00 66.12 182 ASN A O 1
ATOM 1509 N N . SER A 1 183 ? 19.666 11.581 -2.392 1.00 52.94 183 SER A N 1
ATOM 1510 C CA . SER A 1 183 ? 21.136 11.702 -2.426 1.00 52.94 183 SER A CA 1
ATOM 1511 C C . SER A 1 183 ? 21.751 12.191 -1.106 1.00 52.94 183 SER A C 1
ATOM 1513 O O . SER A 1 183 ? 22.861 11.791 -0.768 1.00 52.94 183 SER A O 1
ATOM 1515 N N . HIS A 1 184 ? 21.013 12.991 -0.333 1.00 46.78 184 HIS A N 1
ATOM 1516 C CA . HIS A 1 184 ? 21.434 13.549 0.957 1.00 46.78 184 HIS A CA 1
ATOM 1517 C C . HIS A 1 184 ? 21.142 12.660 2.185 1.00 46.78 184 HIS A C 1
ATOM 1519 O O . HIS A 1 184 ? 21.406 13.085 3.305 1.00 46.78 184 HIS A O 1
ATOM 1525 N N . GLN A 1 185 ? 20.557 11.465 2.021 1.00 52.88 185 GLN A N 1
ATOM 1526 C CA . GLN A 1 185 ? 20.059 10.633 3.135 1.00 52.88 185 GLN A CA 1
ATOM 1527 C C . GLN A 1 185 ? 20.615 9.199 3.157 1.00 52.88 185 GLN A C 1
ATOM 1529 O O . GLN A 1 185 ? 20.028 8.339 3.817 1.00 52.88 185 GLN A O 1
ATOM 1534 N N . LYS A 1 186 ? 21.753 8.942 2.490 1.00 47.88 186 LYS A N 1
ATOM 1535 C CA . LYS A 1 186 ? 22.383 7.605 2.399 1.00 47.88 186 LYS A CA 1
ATOM 1536 C C . LYS A 1 186 ? 22.596 6.906 3.756 1.00 47.88 186 LYS A C 1
ATOM 1538 O O . LYS A 1 186 ? 22.535 5.679 3.799 1.00 47.88 186 LYS A O 1
ATOM 1543 N N . ASP A 1 187 ? 22.736 7.662 4.847 1.00 43.72 187 ASP A N 1
ATOM 1544 C CA . ASP A 1 187 ? 23.090 7.105 6.162 1.00 43.72 187 ASP A CA 1
ATOM 1545 C C . ASP A 1 187 ? 21.931 7.054 7.176 1.00 43.72 187 ASP A C 1
ATOM 1547 O O . ASP A 1 187 ? 22.040 6.378 8.192 1.00 43.72 187 ASP A O 1
ATOM 1551 N N . SER A 1 188 ? 20.793 7.716 6.915 1.00 45.69 188 SER A N 1
ATOM 1552 C CA . SER A 1 188 ? 19.696 7.828 7.908 1.00 45.69 188 SER A CA 1
ATOM 1553 C C . SER A 1 188 ? 18.494 6.908 7.662 1.00 45.69 188 SER A C 1
ATOM 1555 O O . SER A 1 188 ? 17.692 6.707 8.569 1.00 45.69 188 SER A O 1
ATOM 1557 N N . ILE A 1 189 ? 18.381 6.310 6.469 1.00 51.81 189 ILE A N 1
ATOM 1558 C CA . ILE A 1 189 ? 17.295 5.379 6.097 1.00 51.81 189 ILE A CA 1
ATOM 1559 C C . ILE A 1 189 ? 17.856 3.960 5.874 1.00 51.81 189 ILE A C 1
ATOM 1561 O O . ILE A 1 189 ? 17.465 3.242 4.960 1.00 51.81 189 ILE A O 1
ATOM 1565 N N . GLN A 1 190 ? 18.835 3.540 6.678 1.00 46.97 190 GLN A N 1
ATOM 1566 C CA . GLN A 1 190 ? 19.376 2.174 6.589 1.00 46.97 190 GLN A CA 1
ATOM 1567 C C . GLN A 1 190 ? 18.478 1.132 7.282 1.00 46.97 190 GLN A C 1
ATOM 1569 O O . GLN A 1 190 ? 18.533 -0.042 6.934 1.00 46.97 190 GLN A O 1
ATOM 1574 N N . ASN A 1 191 ? 17.588 1.563 8.184 1.00 47.97 191 ASN A N 1
ATOM 1575 C CA . ASN A 1 191 ? 16.737 0.677 8.991 1.00 47.97 191 ASN A CA 1
ATOM 1576 C C . ASN A 1 191 ? 15.319 0.480 8.442 1.00 47.97 191 ASN A C 1
ATOM 1578 O O . ASN A 1 191 ? 14.463 -0.061 9.141 1.00 47.97 191 ASN A O 1
ATOM 1582 N N . ASN A 1 192 ? 15.039 0.912 7.211 1.00 57.31 192 ASN A N 1
ATOM 1583 C CA . ASN A 1 192 ? 13.737 0.620 6.633 1.00 57.31 192 ASN A CA 1
ATOM 1584 C C . ASN A 1 192 ? 13.640 -0.860 6.278 1.00 57.31 192 ASN A C 1
ATOM 1586 O O . ASN A 1 192 ? 14.445 -1.392 5.510 1.00 57.31 192 ASN A O 1
ATOM 1590 N N . ASN A 1 193 ? 12.611 -1.517 6.804 1.00 63.38 193 ASN A N 1
ATOM 1591 C CA . ASN A 1 193 ? 12.369 -2.937 6.597 1.00 63.38 193 ASN A CA 1
ATOM 1592 C C . ASN A 1 193 ? 11.736 -3.208 5.217 1.00 63.38 193 ASN A C 1
ATOM 1594 O O . ASN A 1 193 ? 10.791 -3.987 5.101 1.00 63.38 193 ASN A O 1
ATOM 1598 N N . TYR A 1 194 ? 12.250 -2.571 4.155 1.00 71.88 194 TYR A N 1
ATOM 1599 C CA . TYR A 1 194 ? 11.778 -2.774 2.780 1.00 71.88 194 TYR A CA 1
ATOM 1600 C C . TYR A 1 194 ? 11.845 -4.252 2.394 1.00 71.88 194 TYR A C 1
ATOM 1602 O O . TYR A 1 194 ? 10.980 -4.747 1.684 1.00 71.88 194 TYR A O 1
ATOM 1610 N N . ASN A 1 195 ? 12.830 -4.980 2.927 1.00 66.88 195 ASN A N 1
ATOM 1611 C CA . ASN A 1 195 ? 12.994 -6.416 2.714 1.00 66.88 195 ASN A CA 1
ATOM 1612 C C . ASN A 1 195 ? 11.795 -7.242 3.212 1.00 66.88 195 ASN A C 1
ATOM 1614 O O . ASN A 1 195 ? 11.589 -8.356 2.735 1.00 66.88 195 ASN A O 1
ATOM 1618 N N . SER A 1 196 ? 10.974 -6.714 4.124 1.00 76.56 196 SER A N 1
ATOM 1619 C CA . SER A 1 196 ? 9.757 -7.398 4.575 1.00 76.56 196 SER A CA 1
ATOM 1620 C C . SER A 1 196 ? 8.585 -7.269 3.596 1.00 76.56 196 SER A C 1
ATOM 1622 O O . SER A 1 196 ? 7.656 -8.076 3.661 1.00 76.56 196 SER A O 1
ATOM 1624 N N . ILE A 1 197 ? 8.635 -6.318 2.655 1.00 84.44 197 ILE A N 1
ATOM 1625 C CA . ILE A 1 197 ? 7.602 -6.127 1.632 1.00 84.44 197 ILE A CA 1
ATOM 1626 C C . ILE A 1 197 ? 7.794 -7.162 0.518 1.00 84.44 197 ILE A C 1
ATOM 1628 O O . ILE A 1 197 ? 8.895 -7.346 -0.003 1.00 84.44 197 ILE A O 1
ATOM 1632 N N . SER A 1 198 ? 6.704 -7.841 0.170 1.00 87.31 198 SER A N 1
ATOM 1633 C CA . SER A 1 198 ? 6.594 -8.810 -0.920 1.00 87.31 198 SER A CA 1
ATOM 1634 C C . SER A 1 198 ? 5.159 -8.849 -1.433 1.00 87.31 198 SER A C 1
ATOM 1636 O O . SER A 1 198 ? 4.245 -8.362 -0.763 1.00 87.31 198 SER A O 1
ATOM 1638 N N . THR A 1 199 ? 4.931 -9.503 -2.568 1.00 86.56 199 THR A N 1
ATOM 1639 C CA . THR A 1 199 ? 3.574 -9.798 -3.065 1.00 86.56 199 THR A CA 1
ATOM 1640 C C . THR A 1 199 ? 2.708 -10.529 -2.023 1.00 86.56 199 THR A C 1
ATOM 1642 O O . THR A 1 199 ? 1.497 -10.337 -1.967 1.00 86.56 199 THR A O 1
ATOM 1645 N N . LYS A 1 200 ? 3.313 -11.297 -1.109 1.00 87.81 200 LYS A N 1
ATOM 1646 C CA . LYS A 1 200 ? 2.608 -12.025 -0.037 1.00 87.81 200 LYS A CA 1
ATOM 1647 C C . LYS A 1 200 ? 2.368 -11.203 1.235 1.00 87.81 200 LYS A C 1
ATOM 1649 O O . LYS A 1 200 ? 1.515 -11.575 2.034 1.00 87.81 200 LYS A O 1
ATOM 1654 N N . SER A 1 201 ? 3.089 -10.098 1.428 1.00 88.06 201 SER A N 1
ATOM 1655 C CA . SER A 1 201 ? 3.074 -9.289 2.661 1.00 88.06 201 SER A CA 1
ATOM 1656 C C . SER A 1 201 ? 2.696 -7.818 2.447 1.00 88.06 201 SER A C 1
ATOM 1658 O O . SER A 1 201 ? 2.758 -7.023 3.382 1.00 88.06 201 SER A O 1
ATOM 1660 N N . CYS A 1 202 ? 2.269 -7.443 1.240 1.00 92.44 202 CYS A N 1
ATOM 1661 C CA . CYS A 1 202 ? 1.850 -6.091 0.865 1.00 92.44 202 CYS A CA 1
ATOM 1662 C C . CYS A 1 202 ? 0.463 -5.727 1.441 1.00 92.44 202 CYS A C 1
ATOM 1664 O O . CYS A 1 202 ? -0.483 -5.490 0.696 1.00 92.44 202 CYS A O 1
ATOM 1666 N N . PHE A 1 203 ? 0.296 -5.718 2.763 1.00 95.69 203 PHE A N 1
ATOM 1667 C CA . PHE A 1 203 ? -0.998 -5.473 3.410 1.00 95.69 203 PHE A CA 1
ATOM 1668 C C . PHE A 1 203 ? -1.307 -3.984 3.593 1.00 95.69 203 PHE A C 1
ATOM 1670 O O . PHE A 1 203 ? -0.631 -3.268 4.330 1.00 95.69 203 PHE A O 1
ATOM 1677 N N . ILE A 1 204 ? -2.397 -3.530 2.977 1.00 97.25 204 ILE A N 1
ATOM 1678 C CA . ILE A 1 204 ? -2.889 -2.155 3.056 1.00 97.25 204 ILE A CA 1
ATOM 1679 C C . ILE A 1 204 ? -3.956 -2.069 4.139 1.00 97.25 204 ILE A C 1
ATOM 1681 O O . ILE A 1 204 ? -4.969 -2.765 4.070 1.00 97.25 204 ILE A O 1
ATOM 1685 N N . THR A 1 205 ? -3.744 -1.198 5.123 1.00 97.44 205 THR A N 1
ATOM 1686 C CA . THR A 1 205 ? -4.736 -0.897 6.158 1.00 97.44 205 THR A CA 1
ATOM 1687 C C . THR A 1 205 ? -5.960 -0.238 5.546 1.00 97.44 205 THR A C 1
ATOM 1689 O O . THR A 1 205 ? -5.838 0.733 4.801 1.00 97.44 205 THR A O 1
ATOM 1692 N N . VAL A 1 206 ? -7.145 -0.748 5.875 1.00 98.19 206 VAL A N 1
ATOM 1693 C CA . VAL A 1 206 ? -8.397 -0.162 5.395 1.00 98.19 206 VAL A CA 1
ATOM 1694 C C . VAL A 1 206 ? -8.755 1.055 6.256 1.00 98.19 206 VAL A C 1
ATOM 1696 O O . VAL A 1 206 ? -8.774 0.942 7.483 1.00 98.19 206 VAL A O 1
ATOM 1699 N N . PRO A 1 207 ? -9.025 2.230 5.662 1.00 98.19 207 PRO A N 1
ATOM 1700 C CA . PRO A 1 207 ? -9.417 3.411 6.426 1.00 98.19 207 PRO A CA 1
ATOM 1701 C C . PRO A 1 207 ? -10.677 3.181 7.269 1.00 98.19 207 PRO A C 1
ATOM 1703 O O . PRO A 1 207 ? -11.519 2.350 6.930 1.00 98.19 207 P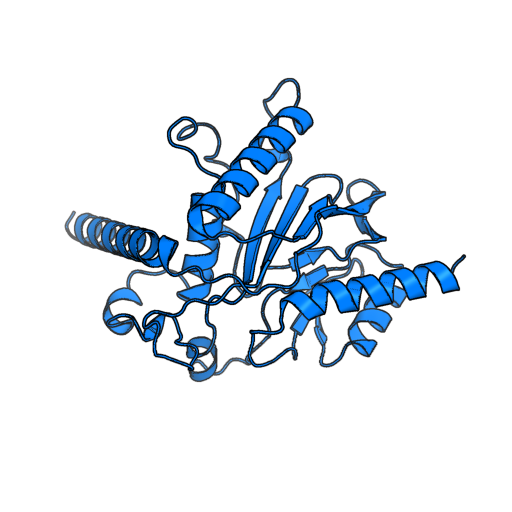RO A O 1
ATOM 1706 N N . GLU A 1 208 ? -10.815 3.944 8.353 1.00 97.31 208 GLU A N 1
ATOM 1707 C CA . GLU A 1 208 ? -11.851 3.813 9.391 1.00 97.31 208 GLU A CA 1
ATOM 1708 C C . GLU A 1 208 ? -11.767 2.536 10.254 1.00 97.31 208 GLU A C 1
ATOM 1710 O O . GLU A 1 208 ? -12.611 2.329 11.130 1.00 97.31 208 GLU A O 1
ATOM 1715 N N . THR A 1 209 ? -10.735 1.706 10.063 1.00 97.69 209 THR A N 1
ATOM 1716 C CA . THR A 1 209 ? -10.433 0.544 10.918 1.00 97.69 209 THR A CA 1
ATOM 1717 C C . THR A 1 209 ? -9.410 0.901 11.997 1.00 97.69 209 THR A C 1
ATOM 1719 O O . THR A 1 209 ? -8.662 1.873 11.869 1.00 97.69 209 THR A O 1
ATOM 1722 N N . ILE A 1 210 ? -9.393 0.141 13.092 1.00 97.75 210 ILE A N 1
ATOM 1723 C CA . ILE A 1 210 ? -8.601 0.442 14.287 1.00 97.75 210 ILE A CA 1
ATOM 1724 C C . ILE A 1 210 ? -7.273 -0.316 14.251 1.00 97.75 210 ILE A C 1
ATOM 1726 O O . ILE A 1 210 ? -7.243 -1.548 14.192 1.00 97.75 210 ILE A O 1
ATOM 1730 N N . ASN A 1 211 ? -6.171 0.420 14.367 1.00 95.06 211 ASN A N 1
ATOM 1731 C CA . ASN A 1 211 ? -4.863 -0.124 14.700 1.00 95.06 211 ASN A CA 1
ATOM 1732 C C . ASN A 1 211 ? -4.801 -0.358 16.212 1.00 95.06 211 ASN A C 1
ATOM 1734 O O . ASN A 1 211 ? -4.902 0.561 17.020 1.00 95.06 211 ASN A O 1
ATOM 1738 N N . THR A 1 212 ? -4.655 -1.611 16.614 1.00 94.00 212 THR A N 1
ATOM 1739 C CA . THR A 1 212 ? -4.720 -2.011 18.023 1.00 94.00 212 THR A CA 1
ATOM 1740 C C . THR A 1 212 ? -3.479 -1.615 18.810 1.00 94.00 212 THR A C 1
ATOM 1742 O O . THR A 1 212 ? -3.556 -1.487 20.029 1.00 94.00 212 THR A O 1
ATOM 1745 N N . LYS A 1 213 ? -2.353 -1.346 18.136 1.00 91.12 213 LYS A N 1
ATOM 1746 C CA . LYS A 1 213 ? -1.097 -0.961 18.797 1.00 91.12 213 LYS A CA 1
ATOM 1747 C C . LYS A 1 213 ? -1.160 0.437 19.419 1.00 91.12 213 LYS A C 1
ATOM 1749 O O . LYS A 1 213 ? -0.462 0.695 20.390 1.00 91.12 213 LYS A O 1
ATOM 1754 N N . ASN A 1 214 ? -1.979 1.334 18.866 1.00 91.88 214 ASN A N 1
ATOM 1755 C CA . ASN A 1 214 ? -2.170 2.715 19.341 1.00 91.88 214 ASN A CA 1
ATOM 1756 C C . ASN A 1 214 ? -3.637 3.108 19.539 1.00 91.88 214 ASN A C 1
ATOM 1758 O O . ASN A 1 214 ? -3.907 4.247 19.907 1.00 91.88 214 ASN A O 1
ATOM 1762 N N . SER A 1 215 ? -4.586 2.210 19.272 1.00 94.94 215 SER A N 1
ATOM 1763 C CA . SER A 1 215 ? -6.021 2.528 19.212 1.00 94.94 215 SER A CA 1
ATOM 1764 C C . SER A 1 215 ? -6.369 3.638 18.207 1.00 94.94 215 SER A C 1
ATOM 1766 O O . SER A 1 215 ? -7.435 4.245 18.298 1.00 94.94 215 SER A O 1
ATOM 1768 N N . PHE A 1 216 ? -5.484 3.917 17.243 1.00 96.56 216 PHE A N 1
ATOM 1769 C CA . PHE A 1 216 ? -5.703 4.933 16.222 1.00 96.56 216 PHE A CA 1
ATOM 1770 C C . PHE A 1 216 ? -6.593 4.370 15.119 1.00 96.56 216 PHE A C 1
ATOM 1772 O O . PHE A 1 216 ? -6.412 3.240 14.659 1.00 96.56 216 PHE A O 1
ATOM 1779 N N . LYS A 1 217 ? -7.549 5.177 14.669 1.00 97.44 217 LYS A N 1
ATOM 1780 C CA . LYS A 1 217 ? -8.406 4.846 13.537 1.00 97.44 217 LYS A CA 1
ATOM 1781 C C . LYS A 1 217 ? -7.724 5.311 12.254 1.00 97.44 217 LYS A C 1
ATOM 1783 O O . LYS A 1 217 ? -7.443 6.491 12.128 1.00 97.44 217 LYS A O 1
ATOM 1788 N N . ALA A 1 218 ? -7.440 4.402 11.326 1.00 97.69 218 ALA A N 1
ATOM 1789 C CA . ALA A 1 218 ? -6.705 4.734 10.110 1.00 97.69 218 ALA A CA 1
ATOM 1790 C C . ALA A 1 218 ? -7.451 5.766 9.246 1.00 97.69 218 ALA A C 1
ATOM 1792 O O . ALA A 1 218 ? -8.652 5.632 9.012 1.00 97.69 218 ALA A O 1
ATOM 1793 N N . GLU A 1 219 ? -6.730 6.757 8.727 1.00 98.06 219 GLU A N 1
ATOM 1794 C CA . GLU A 1 219 ? -7.305 7.907 8.019 1.00 98.06 219 GLU A CA 1
ATOM 1795 C C . GLU A 1 219 ? -6.682 8.084 6.636 1.00 98.06 219 GLU A C 1
ATOM 1797 O O . GLU A 1 219 ? -5.476 7.915 6.451 1.00 98.06 219 GLU A O 1
ATOM 1802 N N . ILE A 1 220 ? -7.504 8.463 5.655 1.00 98.50 220 ILE A N 1
ATOM 1803 C CA . ILE A 1 220 ? -7.012 8.871 4.337 1.00 98.50 220 ILE A CA 1
ATOM 1804 C C . ILE A 1 220 ? -6.516 10.313 4.440 1.00 98.50 220 ILE A C 1
ATOM 1806 O O . ILE A 1 220 ? -7.301 11.223 4.691 1.00 98.50 220 ILE A O 1
ATOM 1810 N N . VAL A 1 221 ? -5.226 10.516 4.185 1.00 98.31 221 VAL A N 1
ATOM 1811 C CA . VAL A 1 221 ? -4.587 11.841 4.132 1.00 98.31 221 VAL A CA 1
ATOM 1812 C C . VAL A 1 221 ? -4.610 12.406 2.714 1.00 98.31 221 VAL A C 1
ATOM 1814 O O . VAL A 1 221 ? -4.784 13.604 2.521 1.00 98.31 221 VAL A O 1
ATOM 1817 N N . GLN A 1 222 ? -4.475 11.536 1.713 1.00 98.50 222 GLN A N 1
ATOM 1818 C CA . GLN A 1 222 ? -4.552 11.883 0.297 1.00 98.50 222 GLN A CA 1
ATOM 1819 C C . GLN A 1 222 ? -5.255 10.753 -0.452 1.00 98.50 222 GLN A C 1
ATOM 1821 O O . GLN A 1 222 ? -4.998 9.582 -0.175 1.00 98.50 222 GLN A O 1
ATOM 1826 N N . LYS A 1 223 ? -6.136 11.087 -1.397 1.00 98.44 223 LYS A N 1
ATOM 1827 C CA . LYS A 1 223 ? -6.766 10.103 -2.285 1.00 98.44 223 LYS A CA 1
ATOM 1828 C C . LYS A 1 223 ? -5.994 10.009 -3.596 1.00 98.44 223 LYS A C 1
ATOM 1830 O O . LYS A 1 223 ? -5.586 11.032 -4.137 1.00 98.44 223 LYS A O 1
ATOM 1835 N N . TRP A 1 224 ? -5.876 8.790 -4.113 1.00 98.25 224 TRP A N 1
ATOM 1836 C CA . TRP A 1 224 ? -5.495 8.535 -5.495 1.00 98.25 224 TRP A CA 1
ATOM 1837 C C . TRP A 1 224 ? -6.441 9.263 -6.456 1.00 98.25 224 TRP A C 1
ATOM 1839 O O . TRP A 1 224 ? -7.653 9.308 -6.234 1.00 98.25 224 TRP A O 1
ATOM 1849 N N . ASP A 1 225 ? -5.883 9.816 -7.528 1.00 97.00 225 ASP A N 1
ATOM 1850 C CA . ASP A 1 225 ? -6.598 10.606 -8.537 1.00 97.00 225 ASP A CA 1
ATOM 1851 C C . ASP A 1 225 ? -7.423 9.768 -9.533 1.00 97.00 225 ASP A C 1
ATOM 1853 O O . ASP A 1 225 ? -8.050 10.313 -10.442 1.00 97.00 225 ASP A O 1
ATOM 1857 N N . GLY A 1 226 ? -7.426 8.442 -9.377 1.00 96.06 226 GLY A N 1
ATOM 1858 C CA . GLY A 1 226 ? -8.147 7.516 -10.247 1.00 96.06 226 GLY A CA 1
ATOM 1859 C C . GLY A 1 226 ? -7.403 7.151 -11.534 1.00 96.06 226 GLY A C 1
ATOM 1860 O O . GLY A 1 226 ? -7.960 6.427 -12.360 1.00 96.06 226 GLY A O 1
ATOM 1861 N N . LYS A 1 227 ? -6.153 7.604 -11.723 1.00 95.00 227 LYS A N 1
ATOM 1862 C CA . LYS A 1 227 ? -5.351 7.307 -12.919 1.00 95.00 227 LYS A CA 1
ATOM 1863 C C . LYS A 1 227 ? -4.252 6.288 -12.638 1.00 95.00 227 LYS A C 1
ATOM 1865 O O . LYS A 1 227 ? -3.393 6.482 -11.779 1.00 95.00 227 LYS A O 1
ATOM 1870 N N . VAL A 1 228 ? -4.254 5.190 -13.391 1.00 93.44 228 VAL A N 1
ATOM 1871 C CA . VAL A 1 228 ? -3.159 4.210 -13.342 1.00 93.44 228 VAL A CA 1
ATOM 1872 C C . VAL A 1 228 ? -1.907 4.852 -13.926 1.00 93.44 228 VAL A C 1
ATOM 1874 O O . VAL A 1 228 ? -1.929 5.381 -15.036 1.00 93.44 228 VAL A O 1
ATOM 1877 N N . THR A 1 229 ? -0.816 4.809 -13.170 1.00 92.44 229 THR A N 1
ATOM 1878 C CA . THR A 1 229 ? 0.415 5.520 -13.511 1.00 92.44 229 THR A CA 1
ATOM 1879 C C . THR A 1 229 ? 1.383 4.635 -14.291 1.00 92.44 229 THR A C 1
ATOM 1881 O O . THR A 1 229 ? 1.634 3.494 -13.908 1.00 92.44 229 THR A O 1
ATOM 1884 N N . ASN A 1 230 ? 1.967 5.154 -15.374 1.00 88.75 230 ASN A N 1
ATOM 1885 C CA . ASN A 1 230 ? 3.021 4.439 -16.088 1.00 88.75 230 ASN A CA 1
ATOM 1886 C C . ASN A 1 230 ? 4.373 4.652 -15.393 1.00 88.75 230 ASN A C 1
ATOM 1888 O O . ASN A 1 230 ? 4.836 5.779 -15.254 1.00 88.75 230 ASN A O 1
ATOM 1892 N N . ILE A 1 231 ? 5.020 3.560 -14.996 1.00 87.31 231 ILE A N 1
ATOM 1893 C CA . ILE A 1 231 ? 6.309 3.563 -14.284 1.00 87.31 231 ILE A CA 1
ATOM 1894 C C . ILE A 1 231 ? 7.510 3.272 -15.195 1.00 87.31 231 ILE A C 1
ATOM 1896 O O . ILE A 1 231 ? 8.592 2.936 -14.718 1.00 87.31 231 ILE A O 1
ATOM 1900 N N . LYS A 1 232 ? 7.360 3.411 -16.518 1.00 83.44 232 LYS A N 1
ATOM 1901 C CA . LYS A 1 232 ? 8.447 3.196 -17.490 1.00 83.44 232 LYS A CA 1
ATOM 1902 C C . LYS A 1 232 ? 9.707 4.011 -17.177 1.00 83.44 232 LYS A C 1
ATOM 1904 O O . LYS A 1 232 ? 10.810 3.526 -17.407 1.00 83.44 232 LYS A O 1
ATOM 1909 N N . THR A 1 233 ? 9.557 5.223 -16.651 1.00 85.19 233 THR A N 1
ATOM 1910 C CA . THR A 1 233 ? 10.670 6.121 -16.296 1.00 85.19 233 THR A CA 1
ATOM 1911 C C . THR A 1 233 ? 11.605 5.531 -15.244 1.00 85.19 233 THR A C 1
ATOM 1913 O O . THR A 1 233 ? 12.802 5.802 -15.285 1.00 85.19 233 THR A O 1
ATOM 1916 N N . ILE A 1 234 ? 11.096 4.677 -14.349 1.00 88.56 234 ILE A N 1
ATOM 1917 C CA . ILE A 1 234 ? 11.907 4.058 -13.294 1.00 88.56 234 ILE A CA 1
ATOM 1918 C C . ILE A 1 234 ? 12.458 2.675 -13.656 1.00 88.56 234 ILE A C 1
ATOM 1920 O O . ILE A 1 234 ? 13.320 2.156 -12.947 1.00 88.56 234 ILE A O 1
ATOM 1924 N N . ALA A 1 235 ? 12.001 2.087 -14.765 1.00 83.12 235 ALA A N 1
ATOM 1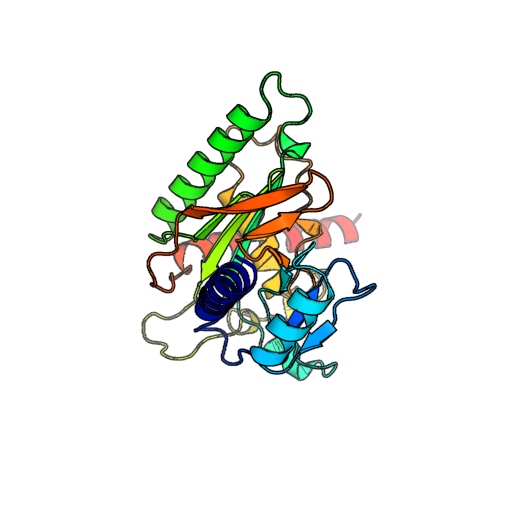925 C CA . ALA A 1 235 ? 12.445 0.768 -15.205 1.00 83.12 235 ALA A CA 1
ATOM 1926 C C . ALA A 1 235 ? 13.964 0.690 -15.478 1.00 83.12 235 ALA A C 1
ATOM 1928 O O . ALA A 1 235 ? 14.573 -0.271 -15.009 1.00 83.12 235 ALA A O 1
ATOM 1929 N N . PRO A 1 236 ? 14.621 1.677 -16.130 1.00 83.25 236 PRO A N 1
ATOM 1930 C CA . PRO A 1 236 ? 16.074 1.644 -16.317 1.00 83.25 236 PRO A CA 1
ATOM 1931 C C . PRO A 1 236 ? 16.845 1.572 -14.993 1.00 83.25 236 PRO A C 1
ATOM 1933 O O . PRO A 1 236 ? 17.716 0.724 -14.840 1.00 83.25 236 PRO A O 1
ATOM 1936 N N . TYR A 1 237 ? 16.458 2.370 -13.990 1.00 88.44 237 TYR A N 1
ATOM 1937 C CA . TYR A 1 237 ? 17.110 2.354 -12.675 1.00 88.44 237 TYR A CA 1
ATOM 1938 C C . TYR A 1 237 ? 16.933 1.020 -11.942 1.00 88.44 237 TYR A C 1
ATOM 1940 O O . TYR A 1 237 ? 17.823 0.584 -11.210 1.00 88.44 237 TYR A O 1
ATOM 1948 N N . PHE A 1 238 ? 15.782 0.370 -12.123 1.00 86.75 238 PHE A N 1
ATOM 1949 C CA . PHE A 1 238 ? 15.549 -0.962 -11.580 1.00 86.75 238 PHE A CA 1
ATOM 1950 C C . PHE A 1 238 ? 16.463 -2.005 -12.236 1.00 86.75 238 PHE A C 1
ATOM 1952 O O . PHE A 1 238 ? 17.084 -2.801 -11.528 1.00 86.75 238 PHE A O 1
ATOM 1959 N N . LEU A 1 239 ? 16.580 -1.972 -13.567 1.00 82.25 239 LEU A N 1
ATOM 1960 C CA . LEU A 1 239 ? 17.454 -2.870 -14.323 1.00 82.25 239 LEU A CA 1
ATOM 1961 C C . LEU A 1 239 ? 18.924 -2.672 -13.936 1.00 82.25 239 LEU A C 1
ATOM 1963 O O . LEU A 1 239 ? 19.608 -3.652 -13.643 1.00 82.25 239 LEU A O 1
ATOM 1967 N N . ASP A 1 240 ? 19.384 -1.425 -13.828 1.00 84.44 240 ASP A N 1
ATOM 1968 C CA . ASP A 1 240 ? 20.740 -1.101 -13.371 1.00 84.44 240 ASP A CA 1
ATOM 1969 C C . ASP A 1 240 ? 21.010 -1.661 -11.964 1.00 84.44 240 ASP A C 1
ATOM 1971 O O . ASP A 1 240 ? 22.052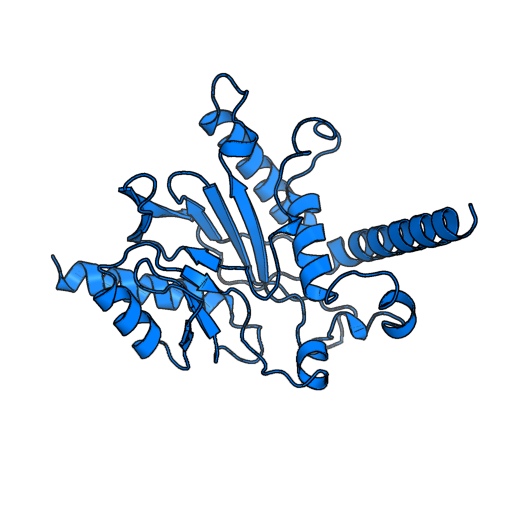 -2.271 -11.715 1.00 84.44 240 ASP A O 1
ATOM 1975 N N . ASN A 1 241 ? 20.045 -1.531 -11.046 1.00 84.62 241 ASN A N 1
ATOM 1976 C CA . ASN A 1 241 ? 20.141 -2.074 -9.690 1.00 84.62 241 ASN A CA 1
ATOM 1977 C C . ASN A 1 241 ? 20.234 -3.614 -9.673 1.00 84.62 241 ASN A C 1
ATOM 1979 O O . ASN A 1 241 ? 20.983 -4.176 -8.870 1.00 84.62 241 ASN A O 1
ATOM 1983 N N . ILE A 1 242 ? 19.511 -4.312 -10.556 1.00 81.06 242 ILE A N 1
ATOM 1984 C CA . ILE A 1 242 ? 19.643 -5.770 -10.712 1.00 81.06 242 ILE A CA 1
ATOM 1985 C C . ILE A 1 242 ? 21.024 -6.135 -11.278 1.00 81.06 242 ILE A C 1
ATOM 1987 O O . ILE A 1 242 ? 21.689 -7.028 -10.748 1.00 81.06 242 ILE A O 1
ATOM 1991 N N . MET A 1 243 ? 21.484 -5.430 -12.315 1.00 79.56 243 MET A N 1
ATOM 1992 C CA . MET A 1 243 ? 22.781 -5.674 -12.959 1.00 79.56 243 MET A CA 1
ATOM 1993 C C . MET A 1 243 ? 23.956 -5.473 -11.997 1.00 79.56 243 MET A C 1
ATOM 1995 O O . MET A 1 243 ? 24.898 -6.275 -11.975 1.00 79.56 243 MET A O 1
ATOM 1999 N N . GLN A 1 244 ? 23.885 -4.443 -11.152 1.00 82.06 244 GLN A N 1
ATOM 2000 C CA . GLN A 1 244 ? 24.881 -4.200 -10.115 1.00 82.06 244 GLN A CA 1
ATOM 2001 C C . GLN A 1 244 ? 24.944 -5.367 -9.117 1.00 82.06 244 GLN A C 1
ATOM 2003 O O . GLN A 1 244 ? 26.024 -5.901 -8.863 1.00 82.06 244 GLN A O 1
ATOM 2008 N N . ARG A 1 245 ? 23.795 -5.827 -8.602 1.00 77.88 245 ARG A N 1
ATOM 2009 C CA . ARG A 1 245 ? 23.735 -6.958 -7.657 1.00 77.88 245 ARG A CA 1
ATOM 2010 C C . ARG A 1 245 ? 24.276 -8.256 -8.254 1.00 77.88 245 ARG A C 1
ATOM 2012 O O . ARG A 1 245 ? 24.992 -8.982 -7.567 1.00 77.88 245 ARG A O 1
ATOM 2019 N N . LYS A 1 246 ? 23.990 -8.530 -9.534 1.00 75.62 246 LYS A N 1
ATOM 2020 C CA . LYS A 1 246 ? 24.568 -9.673 -10.263 1.00 75.62 246 LYS A CA 1
ATOM 2021 C C . LYS A 1 246 ? 26.099 -9.592 -10.299 1.00 75.62 246 LYS A C 1
ATOM 2023 O O . LYS A 1 246 ? 26.776 -10.576 -10.014 1.00 75.62 246 LYS A O 1
ATOM 2028 N N . SER A 1 247 ? 26.648 -8.415 -10.593 1.00 76.69 247 SER A N 1
ATOM 2029 C CA . SER A 1 247 ? 28.101 -8.193 -10.644 1.00 76.69 247 SER A CA 1
ATOM 2030 C C . SER A 1 247 ? 28.771 -8.389 -9.276 1.00 76.69 247 SER A C 1
ATOM 2032 O O . SER A 1 247 ? 29.834 -9.009 -9.179 1.00 76.69 247 SER A O 1
ATOM 2034 N N . GLU A 1 248 ? 28.133 -7.915 -8.203 1.00 79.19 248 GLU A N 1
ATOM 2035 C CA . GLU A 1 248 ? 28.595 -8.108 -6.822 1.00 79.19 248 GLU A CA 1
ATOM 2036 C C . GLU A 1 248 ? 28.583 -9.587 -6.407 1.00 79.19 248 GLU A C 1
ATOM 2038 O O . GLU A 1 248 ? 29.529 -10.046 -5.765 1.00 79.19 248 GLU A O 1
ATOM 2043 N N . TYR A 1 249 ? 27.552 -10.340 -6.804 1.00 72.00 249 TYR A N 1
ATOM 2044 C CA . TYR A 1 249 ? 27.445 -11.780 -6.555 1.00 72.00 249 TYR A CA 1
ATOM 2045 C C . TYR A 1 249 ? 28.580 -12.558 -7.242 1.00 72.00 249 TYR A C 1
ATOM 2047 O O . TYR A 1 249 ? 29.336 -13.263 -6.578 1.00 72.00 249 TYR A O 1
ATOM 2055 N N . ILE A 1 250 ? 28.791 -12.334 -8.546 1.00 73.75 250 ILE A N 1
ATOM 2056 C CA . ILE A 1 250 ? 29.864 -12.986 -9.324 1.00 73.75 250 ILE A CA 1
ATOM 2057 C C . ILE A 1 250 ? 31.255 -12.683 -8.742 1.00 73.75 250 ILE A C 1
ATOM 2059 O O . ILE A 1 250 ? 32.157 -13.516 -8.802 1.00 73.75 250 ILE A O 1
ATOM 2063 N N . THR A 1 251 ? 31.454 -11.484 -8.192 1.00 71.69 251 THR A N 1
ATOM 2064 C CA . THR A 1 251 ? 32.738 -11.086 -7.595 1.00 71.69 251 THR A CA 1
ATOM 2065 C C . THR A 1 251 ? 32.981 -11.754 -6.239 1.00 71.69 251 T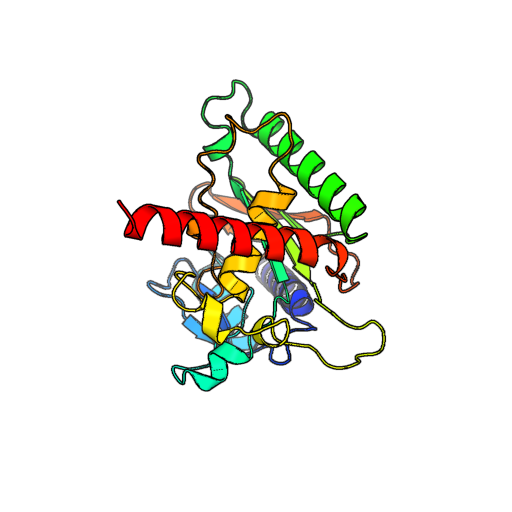HR A C 1
ATOM 2067 O O . THR A 1 251 ? 34.134 -12.010 -5.893 1.00 71.69 251 THR A O 1
ATOM 2070 N N . LYS A 1 252 ? 31.920 -12.043 -5.472 1.00 66.25 252 LYS A N 1
ATOM 2071 C CA . LYS A 1 252 ? 32.011 -12.765 -4.194 1.00 66.25 252 LYS A CA 1
ATOM 2072 C C . LYS A 1 252 ? 32.296 -14.252 -4.389 1.00 66.25 252 LYS A C 1
ATOM 2074 O O . LYS A 1 252 ? 33.132 -14.766 -3.666 1.00 66.25 252 LYS A O 1
ATOM 2079 N N . ASP A 1 253 ? 31.700 -14.892 -5.393 1.00 60.41 253 ASP A N 1
ATOM 2080 C CA . ASP A 1 253 ? 31.935 -16.318 -5.695 1.00 60.41 253 ASP A CA 1
ATOM 2081 C C . ASP A 1 253 ? 33.346 -16.608 -6.245 1.00 60.41 253 ASP A C 1
ATOM 2083 O O . ASP A 1 253 ? 33.778 -17.757 -6.298 1.00 60.41 253 ASP A O 1
ATOM 2087 N N . LYS A 1 254 ? 34.079 -15.572 -6.675 1.00 54.50 254 LYS A N 1
ATOM 2088 C CA . LYS A 1 254 ? 35.468 -15.672 -7.161 1.00 54.50 254 LYS A CA 1
ATOM 2089 C C . LYS A 1 254 ? 36.532 -15.450 -6.074 1.00 54.50 254 LYS A C 1
ATOM 2091 O O . LYS A 1 254 ? 37.717 -15.475 -6.407 1.00 54.50 254 LYS A O 1
ATOM 2096 N N . LYS A 1 255 ? 36.138 -15.175 -4.828 1.00 47.31 255 LYS A N 1
ATOM 2097 C CA . LYS A 1 255 ? 37.035 -14.998 -3.673 1.00 47.31 255 LYS A CA 1
ATOM 2098 C C . LYS A 1 255 ? 36.896 -16.161 -2.706 1.00 47.31 255 LYS A C 1
ATOM 2100 O O . LYS A 1 255 ? 37.941 -16.524 -2.129 1.00 47.31 255 LYS A O 1
#

Secondary structure (DSSP, 8-state):
-HHHHHHHHHHHHHHHHHTTTTSS---SEEEE-SS-SSPEEESSHHHHHHHHHHTTTBS-EEEEEE---S-HHHHTT----EEEEEEEGGGGTTSSSHHHHHHHHHHHHHHHHHHHH----EEEE-SSEEEEEEEEE--SSTT--SPPPGGGTTTGGGTGGG-SS-HHHHHHHHHHHHHH--TT-TTTSTT--GGG--TTT-EEEPTTPEETTTTEEPEEEE---S-PEE-GGGHHHHHHHHHHHHHHHHHHTT-